Protein AF-A0A4U8SPK9-F1 (afdb_monomer)

Radius of gyration: 23.22 Å; Cα contacts (8 Å, |Δi|>4): 304; chains: 1; bounding box: 41×38×78 Å

Sequence (181 aa):
MMKFVFMAICLLVGLSSYSKEKQVLLTELKTAKESERKIIPQNKKELISLIRQGTPLDKIDTSKITDMSGLFDVDIIRGNEFFKGIETWDTSNVTSMVEMFVNQEYFNQDISSWNVAKVKDMRGMFKSTHSFHQNLNAWAVSEDCNVEGMFRNSKLIPKINGYWSKDKKLSLQEILKLPQW

Mean predicted aligned error: 11.54 Å

Secondary structure (DSSP, 8-state):
-TTTSGGGGGGSS-HHHHHHHHHHHHHHHHHHHHHTPPB--SSHHHHHHHHHTT--GGGB--TT--B-TTTT-TT----GGGGTTGGG---TT--B-TTTTTT-TT-----TT---TT--B-TTTTTT--S-----TT----TT-B-TTTTTT-S-----SS---SS----HHHHTTSPP-

Structure (mmCIF, N/CA/C/O backbone):
data_AF-A0A4U8SPK9-F1
#
_entry.id   AF-A0A4U8SPK9-F1
#
loop_
_atom_site.group_PDB
_atom_site.id
_atom_site.type_symbol
_atom_site.label_atom_id
_atom_site.label_alt_id
_atom_site.label_comp_id
_atom_site.label_asym_id
_atom_site.label_entity_id
_atom_site.label_seq_id
_atom_site.pdbx_PDB_ins_code
_atom_site.Cartn_x
_atom_site.Cartn_y
_atom_site.Cartn_z
_atom_site.occupancy
_atom_site.B_iso_or_equiv
_atom_site.auth_seq_id
_atom_site.auth_comp_id
_atom_site.auth_asym_id
_atom_site.auth_atom_id
_atom_site.pdbx_PDB_model_num
ATOM 1 N N . MET A 1 1 ? -0.330 -16.605 32.281 1.00 46.31 1 MET A N 1
ATOM 2 C CA . MET A 1 1 ? 0.302 -16.501 33.619 1.00 46.31 1 MET A CA 1
ATOM 3 C C . MET A 1 1 ? -0.309 -15.417 34.505 1.00 46.31 1 MET A C 1
ATOM 5 O O . MET A 1 1 ? -0.543 -15.698 35.668 1.00 46.31 1 MET A O 1
ATOM 9 N N . MET A 1 2 ? -0.670 -14.236 33.986 1.00 40.72 2 MET A N 1
ATOM 10 C CA . MET A 1 2 ? -1.190 -13.118 34.803 1.00 40.72 2 MET A CA 1
ATOM 11 C C . MET A 1 2 ? -2.577 -13.338 35.454 1.00 40.72 2 MET A C 1
ATOM 13 O O . MET A 1 2 ? -2.912 -12.667 36.421 1.00 40.72 2 MET A O 1
ATOM 17 N N . LYS A 1 3 ? -3.379 -14.303 34.971 1.00 47.41 3 LYS A N 1
ATOM 18 C CA . LYS A 1 3 ? -4.734 -14.590 35.492 1.00 47.41 3 LYS A CA 1
ATOM 19 C C . LYS A 1 3 ? -4.778 -15.417 36.789 1.00 47.41 3 LYS A C 1
ATOM 21 O O . LYS A 1 3 ? -5.804 -15.400 37.453 1.00 47.41 3 LYS A O 1
ATOM 26 N N . PHE A 1 4 ? -3.706 -16.129 37.156 1.00 42.88 4 PHE A N 1
ATOM 27 C CA . PHE A 1 4 ? -3.746 -17.097 38.270 1.00 42.88 4 PHE A CA 1
ATOM 28 C C . PHE A 1 4 ? -3.167 -16.580 39.595 1.00 42.88 4 PHE A C 1
ATOM 30 O O . PHE A 1 4 ? -3.524 -17.100 40.645 1.00 42.88 4 PHE A O 1
ATOM 37 N N . VAL A 1 5 ? -2.346 -15.525 39.583 1.00 50.81 5 VAL A N 1
ATOM 38 C CA . VAL A 1 5 ? -1.762 -14.965 40.820 1.00 50.81 5 VAL A CA 1
ATOM 39 C C . VAL A 1 5 ? -2.773 -14.098 41.594 1.00 50.81 5 VAL A C 1
ATOM 41 O O . VAL A 1 5 ? -2.703 -13.998 42.813 1.00 50.81 5 VAL A O 1
ATOM 44 N N . PHE A 1 6 ? -3.770 -13.521 40.916 1.00 48.19 6 PHE A N 1
ATOM 45 C CA . PHE A 1 6 ? -4.665 -12.521 41.516 1.00 48.19 6 PHE A CA 1
ATOM 46 C C . PHE A 1 6 ? -5.813 -13.108 42.357 1.00 48.19 6 PHE A C 1
ATOM 48 O O . PHE A 1 6 ? -6.308 -12.455 43.270 1.00 48.19 6 PHE A O 1
ATOM 55 N N . MET A 1 7 ? -6.214 -14.359 42.103 1.00 47.84 7 MET A N 1
ATOM 56 C CA . MET A 1 7 ? -7.325 -14.998 42.824 1.00 47.84 7 MET A CA 1
ATOM 57 C C . MET A 1 7 ? -6.963 -15.358 44.278 1.00 47.84 7 MET A C 1
ATOM 59 O O . MET A 1 7 ? -7.8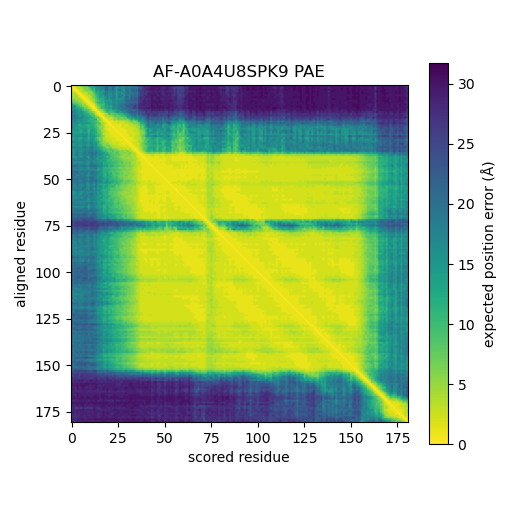51 -15.473 45.117 1.00 47.84 7 MET A O 1
ATOM 63 N N . ALA A 1 8 ? -5.668 -15.470 44.597 1.00 45.19 8 ALA A N 1
ATOM 64 C CA . ALA A 1 8 ? -5.186 -15.780 45.944 1.00 45.19 8 ALA A CA 1
ATOM 65 C C . ALA A 1 8 ? -5.132 -14.557 46.884 1.00 45.19 8 ALA A C 1
ATOM 67 O O . ALA A 1 8 ? -5.163 -14.723 48.099 1.00 45.19 8 ALA A O 1
ATOM 68 N N . ILE A 1 9 ? -5.093 -13.329 46.350 1.00 48.56 9 ILE A N 1
ATOM 69 C CA . ILE A 1 9 ? -4.980 -12.104 47.165 1.00 48.56 9 ILE A CA 1
ATOM 70 C C . ILE A 1 9 ? -6.354 -11.660 47.708 1.00 48.56 9 ILE A C 1
ATOM 72 O O . ILE A 1 9 ? -6.444 -11.087 48.792 1.00 48.56 9 ILE A O 1
ATOM 76 N N . CYS A 1 10 ? -7.452 -12.009 47.027 1.00 49.44 10 CYS A N 1
ATOM 77 C CA . CYS A 1 10 ? -8.808 -11.606 47.418 1.00 49.44 10 CYS A CA 1
ATOM 78 C C . CYS A 1 10 ? -9.372 -12.299 48.676 1.00 49.44 10 CYS A C 1
ATOM 80 O O . CYS A 1 10 ? -10.447 -11.916 49.125 1.00 49.44 10 CYS A O 1
ATOM 82 N N . LEU A 1 11 ? -8.693 -13.296 49.257 1.00 50.16 11 LEU A N 1
ATOM 83 C CA . LEU A 1 11 ? -9.183 -13.995 50.458 1.00 50.16 11 LEU A CA 1
ATOM 84 C C . LEU A 1 11 ? -8.774 -13.333 51.792 1.00 50.16 11 LEU A C 1
ATOM 86 O O . LEU A 1 11 ? -9.246 -13.779 52.834 1.00 50.16 11 LEU A O 1
ATOM 90 N N . LEU A 1 12 ? -7.946 -12.276 51.794 1.00 51.03 12 LEU A N 1
ATOM 91 C CA . LEU A 1 12 ? -7.374 -11.704 53.030 1.00 51.03 12 LEU A CA 1
ATOM 92 C C . LEU A 1 12 ? -7.728 -10.235 53.338 1.00 51.03 12 LEU A C 1
ATOM 94 O O . LEU A 1 12 ? -7.389 -9.760 54.419 1.00 51.03 12 LEU A O 1
ATOM 98 N N . VAL A 1 13 ? -8.431 -9.509 52.464 1.00 48.78 13 VAL A N 1
ATOM 99 C CA . VAL A 1 13 ? -8.746 -8.079 52.674 1.00 48.78 13 VAL A CA 1
ATOM 100 C C . VAL A 1 13 ? -10.252 -7.816 52.597 1.00 48.78 13 VAL A C 1
ATOM 102 O O . VAL A 1 13 ? -10.935 -8.257 51.678 1.00 48.78 13 VAL A O 1
ATOM 105 N N . GLY A 1 14 ? -10.784 -7.141 53.621 1.00 53.91 14 GLY A N 1
ATOM 106 C CA . GLY A 1 14 ? -12.219 -6.965 53.855 1.00 53.91 14 GLY A CA 1
ATOM 107 C C . GLY A 1 14 ? -12.998 -6.285 52.719 1.00 53.91 14 GLY A C 1
ATOM 108 O O . GLY A 1 14 ? -12.463 -5.512 51.926 1.00 53.91 14 GLY A O 1
ATOM 109 N N . LEU A 1 15 ? -14.314 -6.526 52.716 1.00 49.53 15 LEU A N 1
ATOM 110 C CA . LEU A 1 15 ? -15.315 -6.187 51.683 1.00 49.53 15 LEU A CA 1
ATOM 111 C C . LEU A 1 15 ? -15.264 -4.748 51.112 1.00 49.53 15 LEU A C 1
ATOM 113 O O . LEU A 1 15 ? -15.726 -4.510 49.997 1.00 49.53 15 LEU A O 1
ATOM 117 N N . SER A 1 16 ? -14.703 -3.788 51.852 1.00 53.28 16 SER A N 1
ATOM 118 C CA . SER A 1 16 ? -14.547 -2.382 51.451 1.00 53.28 16 SER A CA 1
ATOM 119 C C . SER A 1 16 ? -13.449 -2.164 50.394 1.00 53.28 16 SER A C 1
ATOM 121 O O . SER A 1 16 ? -13.687 -1.441 49.418 1.00 53.28 16 SER A O 1
ATOM 123 N N . SER A 1 17 ? -12.280 -2.814 50.523 1.00 52.19 17 SER A N 1
ATOM 124 C CA . SER A 1 17 ? -11.182 -2.647 49.549 1.00 52.19 17 SER A CA 1
ATOM 125 C C . SER A 1 17 ? -11.476 -3.372 48.230 1.00 52.19 17 SER A C 1
ATOM 127 O O . SER A 1 17 ? -11.232 -2.810 47.160 1.00 52.19 17 SER A O 1
ATOM 129 N N . TYR A 1 18 ? -12.192 -4.503 48.303 1.00 52.97 18 TYR A N 1
ATOM 130 C CA . TYR A 1 18 ? -12.668 -5.270 47.145 1.00 52.97 18 TYR A CA 1
ATOM 131 C C . TYR A 1 18 ? -13.479 -4.426 46.139 1.00 52.97 18 TYR A C 1
ATOM 133 O O . TYR A 1 18 ? -13.362 -4.597 44.925 1.00 52.97 18 TYR A O 1
ATOM 141 N N . SER A 1 19 ? -14.289 -3.467 46.614 1.00 67.31 19 SER A N 1
ATOM 142 C CA . SER A 1 19 ? -15.096 -2.604 45.733 1.00 67.31 19 SER A CA 1
ATOM 143 C C . SER A 1 19 ? -14.266 -1.586 44.939 1.00 67.31 19 SER A C 1
ATOM 145 O O . SER A 1 19 ? -14.580 -1.314 43.780 1.00 67.31 19 SER A O 1
ATOM 147 N N . LYS A 1 20 ? -13.193 -1.046 45.532 1.00 75.12 20 LYS A N 1
ATOM 148 C CA . LYS A 1 20 ? -12.320 -0.055 44.887 1.00 75.12 20 LYS A CA 1
ATOM 149 C C . LYS A 1 20 ? -11.399 -0.733 43.879 1.00 75.12 20 LYS A C 1
ATOM 151 O O . LYS A 1 20 ? -11.297 -0.270 42.748 1.00 75.12 20 LYS A O 1
ATOM 156 N N . GLU A 1 21 ? -10.822 -1.872 44.253 1.00 77.75 21 GLU A N 1
ATOM 157 C CA . GLU A 1 21 ? -9.986 -2.704 43.379 1.00 77.75 21 GLU A CA 1
ATOM 158 C C . GLU A 1 21 ? -10.767 -3.182 42.148 1.00 77.75 21 GLU A C 1
ATOM 160 O O . GLU A 1 21 ? -10.285 -3.056 41.024 1.00 77.75 21 GLU A O 1
ATOM 165 N N . LYS A 1 22 ? -12.023 -3.620 42.320 1.00 80.81 22 LYS A N 1
ATOM 166 C CA . LYS A 1 22 ? -12.900 -3.979 41.194 1.00 80.81 22 LYS A CA 1
ATOM 167 C C . LYS A 1 22 ? -13.120 -2.815 40.222 1.00 80.81 22 LYS A C 1
ATOM 169 O O . LYS A 1 22 ? -13.148 -3.042 39.016 1.00 80.81 22 LYS A O 1
ATOM 174 N N . GLN A 1 23 ? -13.278 -1.582 40.707 1.00 77.81 23 GLN A N 1
ATOM 175 C CA . GLN A 1 23 ? -13.494 -0.416 39.840 1.00 77.81 23 GLN A CA 1
ATOM 176 C C . GLN A 1 23 ? -12.227 0.038 39.113 1.00 77.81 23 GLN A C 1
ATOM 178 O O . GLN A 1 23 ? -12.304 0.432 37.947 1.00 77.81 23 GLN A O 1
ATOM 183 N N . VAL A 1 24 ? -11.065 -0.068 39.761 1.00 85.62 24 VAL A N 1
ATOM 184 C CA . VAL A 1 24 ? -9.764 0.147 39.112 1.00 85.62 24 VAL A CA 1
ATOM 185 C C . VAL A 1 24 ? -9.581 -0.871 37.986 1.00 85.62 24 VAL A C 1
ATOM 187 O O . VAL A 1 24 ? -9.400 -0.471 36.839 1.00 85.62 24 VAL A O 1
ATOM 190 N N . LEU A 1 25 ? -9.798 -2.161 38.267 1.00 81.75 25 LEU A N 1
ATOM 191 C CA . LEU A 1 25 ? -9.718 -3.230 37.266 1.00 81.75 25 LEU A CA 1
ATOM 192 C C . LEU A 1 25 ? -10.700 -3.025 36.104 1.00 81.75 25 LEU A C 1
ATOM 194 O O . LEU A 1 25 ? -10.345 -3.218 34.946 1.00 81.75 25 LEU A O 1
ATOM 198 N N . LEU A 1 26 ? -11.943 -2.616 36.377 1.00 81.94 26 LEU A N 1
ATOM 199 C CA . LEU A 1 26 ? -12.927 -2.332 35.326 1.00 81.94 26 LEU A CA 1
ATOM 200 C C . LEU A 1 26 ? -12.528 -1.134 34.459 1.00 81.94 26 LEU A C 1
ATOM 202 O O . LEU A 1 26 ? -12.832 -1.122 33.265 1.00 8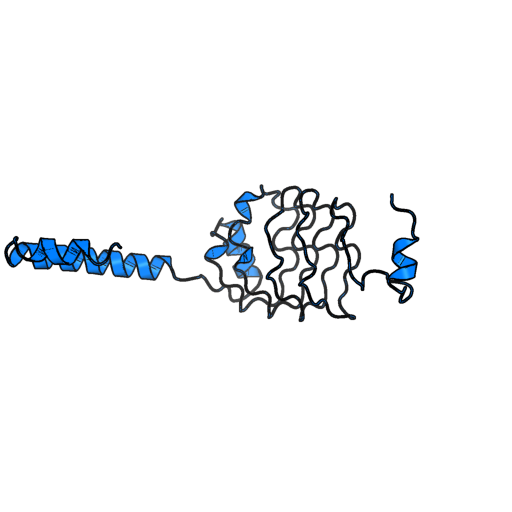1.94 26 LEU A O 1
ATOM 206 N N . THR A 1 27 ? -11.861 -0.140 35.041 1.00 82.75 27 THR A N 1
ATOM 207 C CA . THR A 1 27 ? -11.369 1.034 34.314 1.00 82.75 27 THR A CA 1
ATOM 208 C C . THR A 1 27 ? -10.177 0.660 33.442 1.00 82.75 27 THR A C 1
ATOM 210 O O . THR A 1 27 ? -10.205 0.957 32.253 1.00 82.75 27 THR A O 1
ATOM 213 N N . GLU A 1 28 ? -9.207 -0.082 33.983 1.00 84.56 28 GLU A N 1
ATOM 214 C CA . GLU A 1 28 ? -8.054 -0.623 33.249 1.00 84.56 28 GLU A CA 1
ATOM 215 C C . GLU A 1 28 ? -8.481 -1.543 32.097 1.00 84.56 28 GLU A C 1
ATOM 217 O O . GLU A 1 28 ? -7.955 -1.455 30.990 1.00 84.56 28 GLU A O 1
ATOM 222 N N . LEU A 1 29 ? -9.490 -2.391 32.320 1.00 79.88 29 LEU A N 1
ATOM 223 C CA . LEU A 1 29 ? -10.053 -3.251 31.277 1.00 79.88 29 LEU A CA 1
ATOM 224 C C . LEU A 1 29 ? -10.747 -2.450 30.170 1.00 79.88 29 LEU A C 1
ATOM 226 O O . LEU A 1 29 ? -10.708 -2.858 29.009 1.00 79.88 29 LEU A O 1
ATOM 230 N N . LYS A 1 30 ? -11.398 -1.330 30.504 1.00 80.12 30 LYS A N 1
ATOM 231 C CA . LYS A 1 30 ? -12.005 -0.441 29.504 1.00 80.12 30 LYS A CA 1
ATOM 232 C C . LYS A 1 30 ? -10.934 0.283 28.694 1.00 80.12 30 LYS A C 1
ATOM 234 O O . LYS A 1 30 ? -10.996 0.230 27.472 1.00 80.12 30 LYS A O 1
ATOM 239 N N . THR A 1 31 ? -9.933 0.887 29.335 1.00 73.56 31 THR A N 1
ATOM 240 C CA . THR A 1 31 ? -8.833 1.563 28.628 1.00 73.56 31 THR A CA 1
ATOM 241 C C . THR A 1 31 ? -7.994 0.601 27.790 1.00 73.56 31 THR A C 1
ATOM 243 O O . THR A 1 31 ? -7.588 0.973 26.693 1.00 73.56 31 THR A O 1
ATOM 246 N N . ALA A 1 32 ? -7.795 -0.643 28.236 1.00 73.50 32 ALA A N 1
ATOM 247 C CA . ALA A 1 32 ? -7.153 -1.685 27.435 1.00 73.50 32 ALA A CA 1
ATOM 248 C C . ALA A 1 32 ? -7.971 -2.042 26.180 1.00 73.50 32 ALA A C 1
ATOM 250 O O . ALA A 1 32 ? -7.428 -2.096 25.084 1.00 73.50 32 ALA A O 1
ATOM 251 N N . LYS A 1 33 ? -9.295 -2.206 26.305 1.00 73.69 33 LYS A N 1
ATOM 252 C CA . LYS A 1 33 ? -10.167 -2.440 25.139 1.00 73.69 33 LYS A CA 1
ATOM 253 C C . LYS A 1 33 ? -10.204 -1.251 24.179 1.00 73.69 33 LYS A C 1
ATOM 255 O O . LYS A 1 33 ? -10.332 -1.442 22.974 1.00 73.69 33 LYS A O 1
ATOM 260 N N . GLU A 1 34 ? -10.128 -0.029 24.699 1.00 71.25 34 GLU A N 1
ATOM 261 C CA . GLU A 1 34 ? -10.089 1.193 23.891 1.00 71.25 34 GLU A CA 1
ATOM 262 C C . GLU A 1 34 ? -8.768 1.303 23.108 1.00 71.25 34 GLU A C 1
ATOM 264 O O . GLU A 1 34 ? -8.787 1.660 21.932 1.00 71.25 34 GLU A O 1
ATOM 269 N N . SER A 1 35 ? -7.634 0.951 23.728 1.00 68.06 35 SER A N 1
ATOM 270 C CA . SER A 1 35 ? -6.296 1.032 23.118 1.00 68.06 35 SER A CA 1
ATOM 271 C C . SER A 1 35 ? -6.032 -0.035 22.044 1.00 68.06 35 SER A C 1
ATOM 273 O O . SER A 1 35 ? -5.098 0.095 21.244 1.00 68.06 35 SER A O 1
ATOM 275 N N . GLU A 1 36 ? -6.874 -1.068 21.984 1.00 77.00 36 GLU A N 1
ATOM 276 C CA . GLU A 1 36 ? -6.874 -2.099 20.943 1.00 77.00 36 GLU A CA 1
ATOM 277 C C . GLU A 1 36 ? -7.677 -1.710 19.691 1.00 77.00 36 GLU A C 1
ATOM 279 O O . GLU A 1 36 ? -7.509 -2.341 18.646 1.00 77.00 36 GLU A O 1
ATOM 284 N N . ARG A 1 37 ? -8.537 -0.679 19.743 1.00 86.94 37 ARG A N 1
ATOM 285 C CA . ARG A 1 37 ? -9.382 -0.332 18.590 1.00 86.94 37 ARG A CA 1
ATOM 286 C C . ARG A 1 37 ? -8.559 0.318 17.479 1.00 86.94 37 ARG A C 1
ATOM 288 O O . ARG A 1 37 ? -7.920 1.347 17.690 1.00 86.94 37 ARG A O 1
ATOM 295 N N . LYS A 1 38 ? -8.619 -0.266 16.279 1.00 95.00 38 LYS A N 1
ATOM 296 C CA . LYS A 1 38 ? -8.037 0.325 15.069 1.00 95.00 38 LYS A CA 1
ATOM 297 C C . LYS A 1 38 ? -8.897 1.483 14.553 1.00 95.00 38 LYS A C 1
ATOM 299 O O . LYS A 1 38 ? -10.124 1.455 14.643 1.00 95.00 38 LYS A O 1
ATOM 304 N N . ILE A 1 39 ? -8.242 2.494 13.993 1.00 96.75 39 ILE A N 1
ATOM 305 C CA . ILE A 1 39 ? -8.855 3.629 13.302 1.00 96.75 39 ILE A CA 1
ATOM 306 C C . ILE A 1 39 ? -9.077 3.226 11.843 1.00 96.75 39 ILE A C 1
ATOM 308 O O . ILE A 1 39 ? -8.141 2.793 11.175 1.00 96.75 39 ILE A O 1
ATOM 312 N N . ILE A 1 40 ? -10.303 3.390 11.345 1.00 97.75 40 ILE A N 1
ATOM 313 C CA . ILE A 1 40 ? -10.687 2.995 9.983 1.00 97.75 40 ILE A CA 1
ATOM 314 C C . ILE A 1 40 ? -10.863 4.264 9.127 1.00 97.75 40 ILE A C 1
ATOM 316 O O . ILE A 1 40 ? -11.937 4.875 9.183 1.00 97.75 40 ILE A O 1
ATOM 320 N N . PRO A 1 41 ? -9.857 4.698 8.343 1.00 98.12 41 PRO A N 1
ATOM 321 C CA . PRO A 1 41 ? -10.039 5.769 7.366 1.00 98.12 41 PRO A CA 1
ATOM 322 C C . PRO A 1 41 ? -11.059 5.363 6.293 1.00 98.12 41 PRO A C 1
ATOM 324 O O . PRO A 1 41 ? -11.052 4.236 5.800 1.00 98.12 41 PRO A O 1
ATOM 327 N N . GLN A 1 42 ? -11.944 6.282 5.908 1.00 96.94 42 GLN A N 1
ATOM 328 C CA . GLN A 1 42 ? -12.973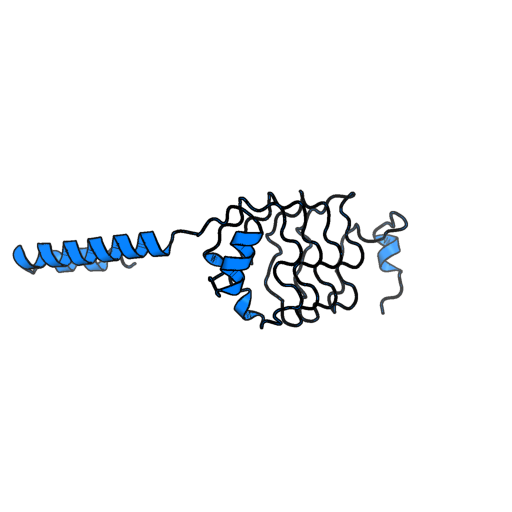 6.031 4.890 1.00 96.94 42 GLN A CA 1
ATOM 329 C C . GLN A 1 42 ? -12.464 6.234 3.459 1.00 96.94 42 GLN A C 1
ATOM 331 O O . GLN A 1 42 ? -13.130 5.846 2.504 1.00 96.94 42 GLN A O 1
ATOM 336 N N . ASN A 1 43 ? -11.313 6.883 3.292 1.00 96.44 43 ASN A N 1
ATOM 337 C CA . ASN A 1 43 ? -10.741 7.221 1.993 1.00 96.44 43 ASN A CA 1
ATOM 338 C C . ASN A 1 43 ? -9.235 7.510 2.113 1.00 96.44 43 ASN A C 1
ATOM 340 O O . ASN A 1 43 ? -8.691 7.666 3.210 1.00 96.44 43 ASN A O 1
ATOM 344 N N . LYS A 1 44 ? -8.565 7.638 0.961 1.00 96.56 44 LYS A N 1
ATOM 345 C CA . LYS A 1 44 ? -7.129 7.942 0.881 1.00 96.56 44 LYS A CA 1
ATOM 346 C C . LYS A 1 44 ? -6.746 9.228 1.625 1.00 96.56 44 LYS A C 1
ATOM 348 O O . LYS A 1 44 ? -5.700 9.273 2.260 1.00 96.56 44 LYS A O 1
ATOM 353 N N . LYS A 1 45 ? -7.583 10.272 1.576 1.00 96.62 45 LYS A N 1
ATOM 354 C CA . LYS A 1 45 ? -7.284 11.563 2.220 1.00 96.62 45 LYS A CA 1
ATOM 355 C C . LYS A 1 45 ? -7.229 11.429 3.743 1.00 96.62 45 LYS A C 1
ATOM 357 O O . LYS A 1 45 ? -6.315 11.962 4.365 1.00 96.62 45 LYS A O 1
ATOM 362 N N . GLU A 1 46 ? -8.174 10.703 4.331 1.00 97.81 46 GLU A N 1
ATOM 363 C CA . GLU A 1 46 ? -8.163 10.396 5.763 1.00 97.81 46 GLU A CA 1
ATOM 364 C C . GLU A 1 46 ? -6.948 9.554 6.144 1.00 97.81 46 GLU A C 1
ATOM 366 O O . GLU A 1 46 ? -6.265 9.889 7.109 1.00 97.81 46 GLU A O 1
ATOM 371 N N . LEU A 1 47 ? -6.615 8.529 5.352 1.00 97.75 47 LEU A N 1
ATOM 372 C CA . LEU A 1 47 ? -5.414 7.723 5.578 1.00 97.75 47 LEU A CA 1
ATOM 373 C C . LEU A 1 47 ? -4.143 8.590 5.579 1.00 97.75 47 LEU A C 1
ATOM 375 O O . LEU A 1 47 ? -3.352 8.518 6.517 1.00 97.75 47 LEU A O 1
ATOM 379 N N . ILE A 1 48 ? -3.981 9.471 4.588 1.00 95.44 48 ILE A N 1
ATOM 380 C CA . ILE A 1 48 ? -2.860 10.422 4.524 1.00 95.44 48 ILE A CA 1
ATOM 381 C C . ILE A 1 48 ? -2.828 11.320 5.767 1.00 95.44 48 ILE A C 1
ATOM 383 O O . ILE A 1 48 ? -1.755 11.566 6.316 1.00 95.44 48 ILE A O 1
ATOM 387 N N . SER A 1 49 ? -3.983 11.799 6.239 1.00 95.56 49 SER A N 1
ATOM 388 C CA . SER A 1 49 ? -4.055 12.617 7.455 1.00 95.56 49 SER A CA 1
ATOM 389 C C . SER A 1 49 ? -3.544 11.858 8.683 1.00 95.56 49 SER A C 1
ATOM 391 O O . SER A 1 49 ? -2.747 12.403 9.445 1.00 95.56 49 SER A O 1
ATOM 393 N N . LEU A 1 50 ? -3.951 10.593 8.851 1.00 95.94 50 LEU A N 1
ATOM 394 C CA . LEU A 1 50 ? -3.513 9.730 9.955 1.00 95.94 50 LEU A CA 1
ATOM 395 C C . LEU A 1 50 ? -2.001 9.464 9.912 1.00 95.94 50 LEU A C 1
ATOM 397 O O . LEU A 1 50 ? -1.329 9.529 10.943 1.00 95.94 50 LEU A O 1
ATOM 401 N N . ILE A 1 51 ? -1.454 9.216 8.722 1.00 94.31 51 ILE A N 1
ATOM 402 C CA . ILE A 1 51 ? -0.015 9.010 8.514 1.00 94.31 51 ILE A CA 1
ATOM 403 C C . ILE A 1 51 ? 0.763 10.293 8.843 1.00 94.31 51 ILE A C 1
ATOM 405 O O . ILE A 1 51 ? 1.750 10.259 9.581 1.00 94.31 51 ILE A O 1
ATOM 409 N N . ARG A 1 52 ? 0.311 11.450 8.341 1.00 91.12 52 ARG A N 1
ATOM 410 C CA . ARG A 1 52 ? 0.986 12.747 8.533 1.00 91.12 52 ARG A CA 1
ATOM 411 C C . ARG A 1 52 ? 1.003 13.205 9.989 1.00 91.12 52 ARG A C 1
ATOM 413 O O . ARG A 1 52 ? 2.009 13.764 10.416 1.00 91.12 52 ARG A O 1
ATOM 420 N N . GLN A 1 53 ? -0.047 12.919 10.760 1.00 92.12 53 GLN A N 1
ATOM 421 C CA . GLN A 1 53 ? -0.088 13.217 12.198 1.00 92.12 53 GLN A CA 1
ATOM 422 C C . GLN A 1 53 ? 0.710 12.219 13.063 1.00 92.12 53 GLN A C 1
ATOM 424 O O . GLN A 1 53 ? 0.727 12.358 14.282 1.00 92.12 53 GLN A O 1
ATOM 429 N N . GLY A 1 54 ? 1.360 11.215 12.459 1.00 91.75 54 GLY A N 1
ATOM 430 C CA . GLY A 1 54 ? 2.192 10.245 13.178 1.00 91.75 54 GLY A CA 1
ATOM 431 C C . GLY A 1 54 ? 1.400 9.158 13.904 1.00 91.75 54 GLY A C 1
ATOM 432 O O . GLY A 1 54 ? 1.845 8.660 14.935 1.00 91.75 54 GLY A O 1
ATOM 433 N N . THR A 1 55 ? 0.224 8.792 13.388 1.00 93.62 55 THR A N 1
ATOM 434 C CA . THR A 1 55 ? -0.536 7.657 13.928 1.00 93.62 55 THR A CA 1
ATOM 435 C C . THR A 1 55 ? 0.272 6.371 13.713 1.00 93.62 55 THR A C 1
ATOM 437 O O . THR A 1 55 ? 0.698 6.139 12.579 1.00 93.62 55 THR A O 1
ATOM 440 N N . PRO A 1 56 ? 0.483 5.529 14.745 1.00 95.31 56 PRO A N 1
ATOM 441 C CA . PRO A 1 56 ? 1.137 4.234 14.569 1.00 95.31 56 PRO A CA 1
ATOM 442 C C . PRO A 1 56 ? 0.419 3.393 13.507 1.00 95.31 56 PRO A C 1
ATOM 444 O O . PRO A 1 56 ? -0.809 3.282 13.529 1.00 95.31 56 PRO A O 1
ATOM 447 N N . LEU A 1 57 ? 1.168 2.827 12.558 1.00 96.31 57 LEU A N 1
ATOM 448 C CA . LEU A 1 57 ? 0.575 2.205 11.369 1.00 96.31 57 LEU A CA 1
ATOM 449 C C . LEU A 1 57 ? -0.206 0.924 11.700 1.00 96.31 57 LEU A C 1
ATOM 451 O O . LEU A 1 57 ? -1.187 0.632 11.020 1.00 96.31 57 LEU A O 1
ATOM 455 N N . ASP A 1 58 ? 0.156 0.221 12.778 1.00 96.25 58 ASP A N 1
ATOM 456 C CA . ASP A 1 58 ? -0.553 -0.955 13.308 1.00 96.25 58 ASP A CA 1
ATOM 457 C C . ASP A 1 58 ? -1.942 -0.626 13.884 1.00 96.25 58 ASP A C 1
ATOM 459 O O . ASP A 1 58 ? -2.809 -1.499 14.003 1.00 96.25 58 ASP A O 1
ATOM 463 N N . LYS A 1 59 ? -2.176 0.648 14.220 1.00 96.62 59 LYS A N 1
ATOM 464 C CA . LYS A 1 59 ? -3.464 1.164 14.699 1.00 96.62 59 LYS A CA 1
ATOM 465 C C . LYS A 1 59 ? -4.387 1.601 13.572 1.00 96.62 59 LYS A C 1
ATOM 467 O O . LYS A 1 59 ? -5.501 2.032 13.857 1.00 96.62 59 LYS A O 1
ATOM 472 N N . ILE A 1 60 ? -3.967 1.482 12.317 1.00 97.81 60 ILE A N 1
ATOM 473 C CA . ILE A 1 60 ? -4.776 1.840 11.155 1.00 97.81 60 ILE A CA 1
ATOM 474 C C . ILE A 1 60 ? -5.319 0.562 10.511 1.00 97.81 60 ILE A C 1
ATOM 476 O O . ILE A 1 60 ? -4.587 -0.391 10.254 1.00 97.81 60 ILE A O 1
ATOM 480 N N . ASP A 1 61 ? -6.622 0.536 10.257 1.00 98.00 61 ASP A N 1
ATOM 481 C CA . ASP A 1 61 ? -7.288 -0.517 9.494 1.00 98.00 61 ASP A CA 1
ATOM 482 C C . ASP A 1 61 ? -7.553 -0.019 8.069 1.00 98.00 61 ASP A C 1
ATOM 484 O O . ASP A 1 61 ? -8.421 0.820 7.825 1.00 98.00 61 ASP A O 1
ATOM 488 N N . THR A 1 62 ? -6.781 -0.537 7.117 1.00 98.38 62 THR A N 1
ATOM 489 C CA . THR A 1 62 ? -6.837 -0.138 5.707 1.00 98.38 62 THR A CA 1
ATOM 490 C C . THR A 1 62 ? -7.869 -0.909 4.884 1.00 98.38 62 THR A C 1
ATOM 492 O O . THR A 1 62 ? -7.929 -0.700 3.675 1.00 98.38 62 THR A O 1
ATOM 495 N N . SER A 1 63 ? -8.718 -1.747 5.492 1.00 97.81 63 SER A N 1
ATOM 496 C CA . SER A 1 63 ? -9.667 -2.626 4.779 1.00 97.81 63 SER A CA 1
ATOM 497 C C . SER A 1 63 ? -10.634 -1.894 3.838 1.00 97.81 63 SER A C 1
ATOM 499 O O . SER A 1 63 ? -11.125 -2.480 2.871 1.00 97.81 63 SER A O 1
ATOM 501 N N . LYS A 1 64 ? -10.896 -0.602 4.075 1.00 97.94 64 LYS A N 1
ATOM 502 C CA . LYS A 1 64 ? -11.743 0.251 3.219 1.00 97.94 64 LYS A CA 1
ATOM 503 C C . LYS A 1 64 ? -10.997 0.977 2.095 1.00 97.94 64 LYS A C 1
ATOM 505 O O . LYS A 1 64 ? -11.628 1.649 1.282 1.00 97.94 64 LYS A O 1
ATOM 510 N N . ILE A 1 65 ? -9.672 0.897 2.056 1.00 98.69 65 ILE A N 1
ATOM 511 C CA . ILE A 1 65 ? -8.841 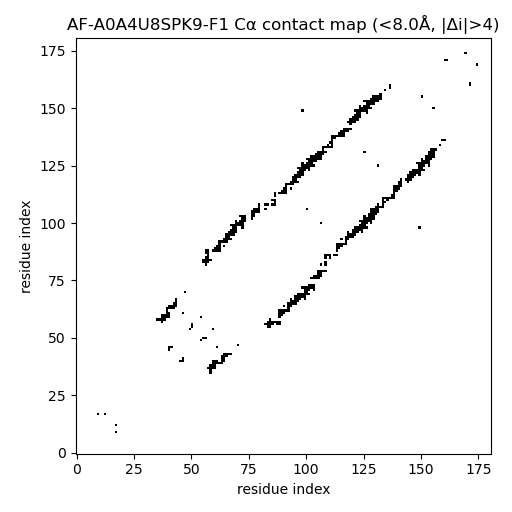1.694 1.156 1.00 98.69 65 ILE A CA 1
ATOM 512 C C . ILE A 1 65 ? -8.620 0.941 -0.154 1.00 98.69 65 ILE A C 1
ATOM 514 O O . ILE A 1 65 ? -8.154 -0.194 -0.166 1.00 98.69 65 ILE A O 1
ATOM 518 N N . THR A 1 66 ? -8.933 1.600 -1.268 1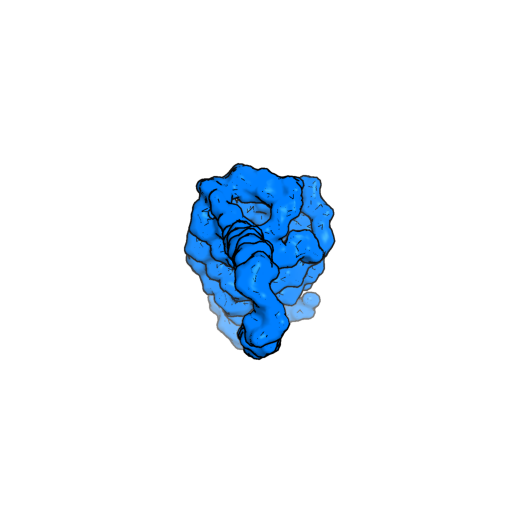.00 98.31 66 THR A N 1
ATOM 519 C CA . THR A 1 66 ? -8.739 1.060 -2.624 1.00 98.31 66 THR A CA 1
ATOM 520 C C . THR A 1 66 ? -7.560 1.702 -3.359 1.00 98.31 66 THR A C 1
ATOM 522 O O . THR A 1 66 ? -7.003 1.108 -4.277 1.00 98.31 66 THR A O 1
ATOM 525 N N . ASP A 1 67 ? -7.133 2.897 -2.950 1.00 98.50 67 ASP A N 1
ATOM 526 C CA . ASP A 1 67 ? -6.034 3.638 -3.569 1.00 98.50 67 ASP A CA 1
ATOM 527 C C . ASP A 1 67 ? -4.982 4.007 -2.517 1.00 98.50 67 ASP A C 1
ATOM 529 O O . ASP A 1 67 ? -5.247 4.790 -1.602 1.00 98.50 67 ASP A O 1
ATOM 533 N N . MET A 1 68 ? -3.788 3.436 -2.674 1.00 98.12 68 MET A N 1
ATOM 534 C CA . MET A 1 68 ? -2.599 3.675 -1.855 1.00 98.12 68 MET A CA 1
ATOM 535 C C . MET A 1 68 ? -1.506 4.440 -2.619 1.00 98.12 68 MET A C 1
ATOM 537 O O . MET A 1 68 ? -0.356 4.504 -2.181 1.00 98.12 68 MET A O 1
ATOM 541 N N . SER A 1 69 ? -1.847 5.034 -3.764 1.00 97.31 69 SER A N 1
ATOM 542 C CA . SER A 1 69 ? -0.880 5.762 -4.584 1.00 97.31 69 SER A CA 1
ATOM 543 C C . SER A 1 69 ? -0.325 6.973 -3.835 1.00 97.31 69 SER A C 1
ATOM 545 O O . SER A 1 69 ? -1.102 7.785 -3.318 1.00 97.31 69 SER A O 1
ATOM 547 N N . GLY A 1 70 ? 1.003 7.095 -3.803 1.00 94.94 70 GLY A N 1
ATOM 548 C CA . GLY A 1 70 ? 1.722 8.216 -3.193 1.00 94.94 70 GLY A CA 1
ATOM 549 C C . GLY A 1 70 ? 1.550 8.373 -1.677 1.00 94.94 70 GLY A C 1
ATOM 550 O O . GLY A 1 70 ? 1.748 9.467 -1.163 1.00 94.94 70 GLY A O 1
ATOM 551 N N . LEU A 1 71 ? 1.154 7.329 -0.931 1.00 94.88 71 LEU A N 1
ATOM 552 C CA . LEU A 1 71 ? 0.957 7.451 0.527 1.00 94.88 71 LEU A CA 1
ATOM 553 C C . LEU A 1 71 ? 2.222 7.867 1.291 1.00 94.88 71 LEU A C 1
ATOM 555 O O . LEU A 1 71 ? 2.118 8.547 2.313 1.00 94.88 71 LEU A O 1
ATOM 559 N N . PHE A 1 72 ? 3.391 7.455 0.801 1.00 93.38 72 PHE A N 1
ATOM 560 C CA . PHE A 1 72 ? 4.696 7.785 1.363 1.00 93.38 72 PHE A CA 1
ATOM 561 C C . PHE A 1 72 ? 5.607 8.383 0.288 1.00 93.38 72 PHE A C 1
ATOM 563 O O . PHE A 1 72 ? 6.771 8.004 0.178 1.00 93.38 72 PHE A O 1
ATOM 570 N N . ASP A 1 73 ? 5.078 9.280 -0.545 1.00 83.25 73 ASP A N 1
ATOM 571 C CA . ASP A 1 73 ? 5.901 9.979 -1.528 1.00 83.25 73 ASP A CA 1
ATOM 572 C C . ASP A 1 73 ? 6.874 10.990 -0.878 1.00 83.25 73 ASP A C 1
ATOM 574 O O . ASP A 1 73 ? 7.030 11.077 0.345 1.00 83.25 73 ASP A O 1
ATOM 578 N N . VAL A 1 74 ? 7.594 11.702 -1.743 1.00 67.81 74 VAL A N 1
ATOM 579 C CA . VAL A 1 74 ? 8.783 12.531 -1.481 1.00 67.81 74 VAL A CA 1
ATOM 580 C C . VAL A 1 74 ? 8.672 13.563 -0.363 1.00 67.81 74 VAL A C 1
ATOM 582 O O . VAL A 1 74 ? 9.709 14.045 0.093 1.00 67.81 74 VAL A O 1
ATOM 585 N N . ASP A 1 75 ? 7.466 13.901 0.093 1.00 68.88 75 ASP A N 1
ATOM 586 C CA . ASP A 1 75 ? 7.264 14.935 1.107 1.00 68.88 75 ASP A CA 1
ATOM 587 C C . ASP A 1 75 ? 7.978 14.605 2.427 1.00 68.88 75 ASP A C 1
ATOM 589 O O . ASP A 1 75 ? 8.292 15.509 3.205 1.00 68.88 75 ASP A O 1
ATOM 593 N N . ILE A 1 76 ? 8.230 13.319 2.715 1.00 63.53 76 ILE A N 1
ATOM 594 C CA . ILE A 1 76 ? 8.844 12.908 3.978 1.00 63.53 76 ILE A CA 1
ATOM 595 C C . ILE A 1 76 ? 9.717 11.661 3.786 1.00 63.53 76 ILE A C 1
ATOM 597 O O . ILE A 1 76 ? 9.205 10.544 3.746 1.00 63.53 76 ILE A O 1
ATOM 601 N N . ILE A 1 77 ? 11.045 11.823 3.735 1.00 71.56 77 ILE A N 1
ATOM 602 C CA . ILE A 1 77 ? 11.974 10.690 3.888 1.00 71.56 77 ILE A CA 1
ATOM 603 C C . ILE A 1 77 ? 11.943 10.270 5.356 1.00 71.56 77 ILE A C 1
ATOM 605 O O . ILE A 1 77 ? 12.267 11.059 6.247 1.00 71.56 77 ILE A O 1
ATOM 609 N N . ARG A 1 78 ? 11.535 9.029 5.623 1.00 80.00 78 ARG A N 1
ATOM 610 C CA . ARG A 1 78 ? 11.422 8.503 6.987 1.00 80.00 78 ARG A CA 1
ATOM 611 C C . ARG A 1 78 ? 12.322 7.288 7.172 1.00 80.00 78 ARG A C 1
ATOM 613 O O . ARG A 1 78 ? 12.516 6.499 6.253 1.00 80.00 78 ARG A O 1
ATOM 620 N N . GLY A 1 79 ? 12.890 7.146 8.369 1.00 85.88 79 GLY A N 1
ATOM 621 C CA . GLY A 1 79 ? 13.662 5.956 8.731 1.00 85.88 79 GLY A CA 1
ATOM 622 C C . GLY A 1 79 ? 12.784 4.701 8.760 1.00 85.88 79 GLY A C 1
ATOM 623 O O . GLY A 1 79 ? 11.572 4.802 8.948 1.00 85.88 79 GLY A O 1
ATOM 624 N N . ASN A 1 80 ? 13.395 3.518 8.631 1.00 87.75 80 ASN A N 1
ATOM 625 C CA . ASN A 1 80 ? 12.675 2.239 8.581 1.00 87.75 80 ASN A CA 1
ATOM 626 C C . ASN A 1 80 ? 11.674 2.045 9.741 1.00 87.75 80 ASN A C 1
ATOM 628 O O . ASN A 1 80 ? 10.587 1.516 9.529 1.00 87.75 80 ASN A O 1
ATOM 632 N N . GLU A 1 81 ? 12.012 2.514 10.949 1.00 90.94 81 GLU A N 1
ATOM 633 C CA . GLU A 1 81 ? 11.167 2.412 12.154 1.00 90.94 81 GLU A CA 1
ATOM 634 C C . GLU A 1 81 ? 9.813 3.114 12.029 1.00 90.94 81 GLU A C 1
ATOM 636 O O . GLU A 1 81 ? 8.844 2.693 12.655 1.00 90.94 81 GLU A O 1
ATOM 641 N N . PHE A 1 82 ? 9.710 4.156 11.202 1.00 93.38 82 PHE A N 1
ATOM 642 C CA . PHE A 1 82 ? 8.426 4.808 10.952 1.00 93.38 82 PHE A CA 1
ATOM 643 C C . PHE A 1 82 ? 7.394 3.847 10.354 1.00 93.38 82 PHE A C 1
ATOM 645 O O . PHE A 1 82 ? 6.201 3.971 10.613 1.00 93.38 82 PHE A O 1
ATOM 652 N N . PHE A 1 83 ? 7.862 2.894 9.551 1.00 95.50 83 PHE A N 1
ATOM 653 C CA . PHE A 1 83 ? 7.010 1.961 8.832 1.00 95.50 83 PHE A CA 1
ATOM 654 C C . PHE A 1 83 ? 6.616 0.745 9.676 1.00 95.50 83 PHE A C 1
ATOM 656 O O . PHE A 1 83 ? 5.914 -0.135 9.189 1.00 95.50 83 PHE A O 1
ATOM 663 N N . LYS A 1 84 ? 7.050 0.667 10.936 1.00 96.06 84 LYS A N 1
ATOM 664 C CA . LYS A 1 84 ? 6.680 -0.432 11.825 1.00 96.06 84 LYS A CA 1
ATOM 665 C C . LYS A 1 84 ? 5.155 -0.530 11.961 1.00 96.06 84 LYS A C 1
ATOM 667 O O . LYS A 1 84 ? 4.488 0.474 12.213 1.00 96.06 84 LYS A O 1
ATOM 672 N N . GLY A 1 85 ? 4.609 -1.737 11.815 1.00 97.12 85 GLY A N 1
ATOM 673 C CA . GLY A 1 85 ? 3.170 -1.995 11.861 1.00 97.12 85 GLY A CA 1
ATOM 674 C C . GLY A 1 85 ? 2.493 -2.001 10.490 1.00 97.12 85 GLY A C 1
ATOM 675 O O . GLY A 1 85 ? 1.335 -2.414 10.388 1.00 97.12 85 GLY A O 1
ATOM 676 N N . ILE A 1 86 ? 3.185 -1.571 9.430 1.00 98.00 86 ILE A N 1
ATOM 677 C CA . ILE A 1 86 ? 2.640 -1.556 8.067 1.00 98.00 86 ILE A CA 1
ATOM 678 C C . ILE A 1 86 ? 2.381 -2.972 7.522 1.00 98.00 86 ILE A C 1
ATOM 680 O O . ILE A 1 86 ? 1.506 -3.173 6.682 1.00 98.00 86 ILE A O 1
ATOM 684 N N . GLU A 1 87 ? 3.084 -3.979 8.043 1.00 97.38 87 GLU A N 1
ATOM 685 C CA . GLU A 1 87 ? 2.878 -5.396 7.733 1.00 97.38 87 GLU A CA 1
ATOM 686 C C . GLU A 1 87 ? 1.471 -5.890 8.116 1.00 97.38 87 GLU A C 1
ATOM 688 O O . GLU A 1 87 ? 1.014 -6.919 7.621 1.00 97.38 87 GLU A O 1
ATOM 693 N N . THR A 1 88 ? 0.769 -5.146 8.983 1.00 97.44 88 THR A N 1
ATOM 694 C CA . THR A 1 88 ? -0.585 -5.468 9.461 1.00 97.44 88 THR A CA 1
ATOM 695 C C . THR A 1 88 ? -1.708 -4.899 8.592 1.00 97.44 88 THR A C 1
ATOM 697 O O . THR A 1 88 ? -2.885 -5.129 8.890 1.00 97.44 88 THR A O 1
ATOM 700 N N . TRP A 1 89 ? -1.371 -4.123 7.560 1.00 98.44 89 TRP A N 1
ATOM 701 C CA . TRP A 1 89 ? -2.349 -3.506 6.671 1.00 98.44 89 TRP A CA 1
ATOM 702 C C . TRP A 1 89 ? -3.067 -4.545 5.811 1.00 98.44 89 TRP A C 1
ATOM 704 O O . TRP A 1 89 ? -2.452 -5.426 5.212 1.00 98.44 89 TRP A O 1
ATOM 714 N N . ASP A 1 90 ? -4.386 -4.398 5.705 1.00 98.38 90 ASP A N 1
ATOM 715 C CA . ASP A 1 90 ? -5.191 -5.139 4.743 1.00 98.38 90 ASP A CA 1
ATOM 716 C C . ASP A 1 90 ? -5.110 -4.440 3.381 1.00 98.38 90 ASP A C 1
ATOM 718 O O . ASP A 1 90 ? -5.590 -3.315 3.210 1.00 98.38 90 ASP A O 1
ATOM 722 N N . THR A 1 91 ? -4.476 -5.108 2.419 1.00 98.50 91 THR A N 1
ATOM 723 C CA . THR A 1 91 ? -4.309 -4.644 1.036 1.00 98.50 91 THR A CA 1
ATOM 724 C C . THR A 1 91 ? -5.246 -5.347 0.050 1.00 98.50 91 THR A C 1
ATOM 726 O O . THR A 1 91 ? -5.243 -5.033 -1.138 1.00 98.50 91 THR A O 1
ATOM 729 N N . SER A 1 92 ? -6.122 -6.241 0.528 1.00 98.12 92 SER A N 1
ATOM 730 C CA . SER A 1 92 ? -6.955 -7.115 -0.311 1.00 98.12 92 SER A CA 1
ATOM 731 C C . SER A 1 92 ? -8.017 -6.392 -1.151 1.00 98.12 92 SER A C 1
ATOM 733 O O . SER A 1 92 ? -8.604 -6.996 -2.055 1.00 98.12 92 SER A O 1
ATOM 735 N N . ASN A 1 93 ? -8.280 -5.113 -0.871 1.00 98.06 93 ASN A N 1
ATOM 736 C CA . ASN A 1 93 ? -9.183 -4.249 -1.639 1.00 98.06 93 ASN A CA 1
ATOM 737 C C . ASN A 1 93 ? -8.455 -3.179 -2.465 1.00 98.06 93 ASN A C 1
ATOM 739 O O . ASN A 1 93 ? -9.105 -2.432 -3.196 1.00 98.06 93 ASN A O 1
ATOM 743 N N . VAL A 1 94 ? -7.125 -3.115 -2.388 1.00 98.69 94 VAL A N 1
ATOM 744 C CA . VAL A 1 94 ? -6.330 -2.092 -3.067 1.00 98.69 94 VAL A CA 1
ATOM 745 C C . VAL A 1 94 ? -6.238 -2.399 -4.559 1.00 98.69 94 VAL A C 1
ATOM 747 O O . VAL A 1 94 ? -5.922 -3.514 -4.970 1.00 98.69 94 VAL A O 1
ATOM 750 N N . THR A 1 95 ? -6.498 -1.385 -5.380 1.00 98.50 95 THR A N 1
ATOM 751 C CA . THR A 1 95 ? -6.402 -1.436 -6.842 1.00 98.50 95 THR A CA 1
ATOM 752 C C . THR A 1 95 ? -5.233 -0.616 -7.386 1.00 98.50 95 THR A C 1
ATOM 754 O O . THR A 1 95 ? -4.792 -0.885 -8.500 1.00 98.50 95 THR A O 1
ATOM 757 N N . SER A 1 96 ? -4.706 0.354 -6.628 1.00 98.56 96 SER A N 1
ATOM 758 C CA . SER A 1 96 ? -3.568 1.191 -7.041 1.00 98.56 96 SER A CA 1
ATOM 759 C C . SER A 1 96 ? -2.556 1.388 -5.913 1.00 98.56 96 SER A C 1
ATOM 761 O O . SER A 1 96 ? -2.932 1.746 -4.798 1.00 98.56 96 SER A O 1
ATOM 763 N N . MET A 1 97 ? -1.276 1.182 -6.221 1.00 98.44 97 MET A N 1
ATOM 764 C CA . MET A 1 97 ? -0.108 1.372 -5.346 1.00 98.44 97 MET A CA 1
ATOM 765 C C . MET A 1 97 ? 0.983 2.212 -6.040 1.00 98.44 97 MET A C 1
ATOM 767 O O . MET A 1 97 ? 2.170 2.098 -5.727 1.00 98.44 97 MET A O 1
ATOM 771 N N . VAL A 1 98 ? 0.589 3.044 -7.010 1.00 97.56 98 VAL A N 1
ATOM 772 C CA . VAL A 1 98 ? 1.503 3.871 -7.812 1.00 97.56 98 VAL A CA 1
ATOM 773 C C . VAL A 1 98 ? 2.375 4.731 -6.908 1.00 97.56 98 VAL A C 1
ATOM 775 O O . VAL A 1 98 ? 1.864 5.483 -6.080 1.00 97.56 98 VAL A O 1
ATOM 778 N N . GLU A 1 99 ? 3.690 4.614 -7.075 1.00 95.50 99 GLU A N 1
ATOM 779 C CA . GLU A 1 99 ? 4.691 5.423 -6.376 1.00 95.50 99 GLU A CA 1
ATOM 780 C C . GLU A 1 99 ? 4.523 5.444 -4.840 1.00 95.50 99 GLU A C 1
ATOM 782 O O . GLU A 1 99 ? 4.968 6.373 -4.175 1.00 95.50 99 GLU A O 1
ATOM 787 N N . MET A 1 100 ? 3.907 4.410 -4.247 1.00 96.50 100 MET A N 1
ATOM 788 C CA . ME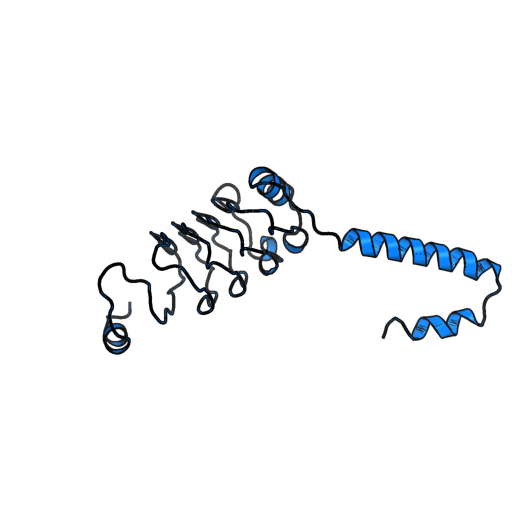T A 1 100 ? 3.582 4.369 -2.815 1.00 96.50 100 MET A CA 1
ATOM 789 C C . MET A 1 100 ? 4.803 4.572 -1.904 1.00 96.50 100 MET A C 1
ATOM 791 O O . MET A 1 100 ? 4.659 5.217 -0.870 1.00 96.50 100 MET A O 1
ATOM 795 N N . PHE A 1 101 ? 5.977 4.061 -2.292 1.00 95.19 101 PHE A N 1
ATOM 796 C CA . PHE A 1 101 ? 7.250 4.191 -1.569 1.00 95.19 101 PHE A CA 1
ATOM 797 C C . PHE A 1 101 ? 8.355 4.826 -2.424 1.00 95.19 101 PHE A C 1
ATOM 799 O O . PHE A 1 101 ? 9.546 4.565 -2.211 1.00 95.19 101 PHE A O 1
ATOM 806 N N . VAL A 1 102 ? 7.983 5.644 -3.414 1.00 93.19 102 VAL A N 1
ATOM 807 C CA . VAL A 1 102 ? 8.959 6.302 -4.289 1.00 93.19 102 VAL A CA 1
ATOM 808 C C . VAL A 1 102 ? 9.944 7.136 -3.464 1.00 93.19 102 VAL A C 1
ATOM 810 O O . VAL A 1 102 ? 9.552 7.916 -2.600 1.00 93.19 102 VAL A O 1
ATOM 813 N N . ASN A 1 103 ? 11.241 6.966 -3.725 1.00 92.25 103 ASN A N 1
ATOM 814 C CA . ASN A 1 103 ? 12.340 7.641 -3.025 1.00 92.25 103 ASN A CA 1
ATOM 815 C C . ASN A 1 103 ? 12.388 7.423 -1.493 1.00 92.25 103 ASN A C 1
ATOM 817 O O . ASN A 1 103 ? 13.104 8.147 -0.801 1.00 92.25 103 ASN A O 1
ATOM 821 N N . GLN A 1 104 ? 11.693 6.419 -0.940 1.00 92.94 104 GLN A N 1
ATOM 822 C CA . GLN A 1 104 ? 11.812 6.063 0.480 1.00 92.94 104 GLN A CA 1
ATOM 823 C C . GLN A 1 104 ? 13.104 5.278 0.741 1.00 92.94 104 GLN A C 1
ATOM 825 O O . GLN A 1 104 ? 13.110 4.052 0.822 1.00 92.94 104 GLN A O 1
ATOM 830 N N . GLU A 1 105 ? 14.222 5.996 0.861 1.00 89.62 105 GLU A N 1
ATOM 831 C CA . GLU A 1 105 ? 15.580 5.434 0.926 1.00 89.62 105 GLU A CA 1
ATOM 832 C C . GLU A 1 105 ? 15.738 4.314 1.967 1.00 89.62 105 GLU A C 1
ATOM 834 O O . GLU A 1 105 ? 16.411 3.315 1.694 1.00 89.62 105 GLU A O 1
ATOM 839 N N . TYR A 1 106 ? 15.091 4.454 3.128 1.00 91.25 106 TYR A N 1
ATOM 840 C CA . TYR A 1 106 ? 15.249 3.567 4.283 1.00 91.25 106 TYR A CA 1
ATOM 841 C C . TYR A 1 106 ? 14.128 2.534 4.457 1.00 91.25 106 TYR A C 1
ATOM 843 O O . TYR A 1 106 ? 14.175 1.766 5.416 1.00 91.25 106 TYR A O 1
ATOM 851 N N . PHE A 1 107 ? 13.122 2.494 3.579 1.00 93.38 107 PHE A N 1
ATOM 852 C CA . PHE A 1 107 ? 12.028 1.529 3.709 1.00 93.38 107 PHE A CA 1
ATOM 853 C C . PHE A 1 107 ? 12.525 0.091 3.493 1.00 93.38 107 PHE A C 1
ATOM 855 O O . PHE A 1 107 ? 13.095 -0.220 2.447 1.00 93.38 107 PHE A O 1
ATOM 862 N N . ASN A 1 108 ? 12.302 -0.788 4.475 1.00 93.75 108 ASN A N 1
ATOM 863 C CA . ASN A 1 108 ? 12.645 -2.209 4.400 1.00 93.75 108 ASN A CA 1
ATOM 864 C C . ASN A 1 108 ? 11.782 -3.096 5.325 1.00 93.75 108 ASN A C 1
ATOM 866 O O . ASN A 1 108 ? 12.265 -4.097 5.852 1.00 93.75 108 ASN A O 1
ATOM 870 N N . GLN A 1 109 ? 10.524 -2.726 5.570 1.00 95.88 109 GLN A N 1
ATOM 871 C CA . GLN A 1 109 ? 9.607 -3.558 6.359 1.00 95.88 109 GLN A CA 1
ATOM 872 C C . GLN A 1 109 ? 9.130 -4.766 5.554 1.00 95.88 109 GLN A C 1
ATOM 874 O O . GLN A 1 109 ? 8.931 -4.657 4.342 1.00 95.88 109 GLN A O 1
ATOM 879 N N . ASP A 1 110 ? 8.922 -5.897 6.231 1.00 95.06 110 ASP A N 1
ATOM 880 C CA . ASP A 1 110 ? 8.393 -7.112 5.612 1.00 95.06 110 ASP A CA 1
ATOM 881 C C . ASP A 1 110 ? 6.926 -6.918 5.205 1.00 95.06 110 ASP A C 1
ATOM 883 O O . ASP A 1 110 ? 6.030 -6.803 6.036 1.00 95.06 110 ASP A O 1
ATOM 887 N N . ILE A 1 111 ? 6.694 -6.887 3.896 1.00 96.25 111 ILE A N 1
ATOM 888 C CA . ILE A 1 111 ? 5.370 -6.779 3.271 1.00 96.25 111 ILE A CA 1
ATOM 889 C C . ILE A 1 111 ? 5.034 -8.028 2.446 1.00 96.25 111 ILE A C 1
ATOM 891 O O . ILE A 1 111 ? 4.141 -8.009 1.598 1.00 96.25 111 ILE A O 1
ATOM 895 N N . SER A 1 112 ? 5.750 -9.133 2.672 1.00 91.06 112 SER A N 1
ATOM 896 C CA . SER A 1 112 ? 5.534 -10.401 1.967 1.00 91.06 112 SER A CA 1
ATOM 897 C C . SER A 1 112 ? 4.123 -10.969 2.177 1.00 91.06 112 SER A C 1
ATOM 899 O O . SER A 1 112 ? 3.631 -11.710 1.328 1.00 91.06 112 SER A O 1
ATOM 901 N N . SER A 1 113 ? 3.453 -10.575 3.266 1.00 94.75 113 SER A N 1
ATOM 902 C CA . SER A 1 113 ? 2.086 -10.968 3.631 1.00 94.75 113 SER A CA 1
ATOM 903 C C . SER A 1 113 ? 0.981 -10.228 2.871 1.00 94.75 113 SER A C 1
ATOM 905 O O . SER A 1 113 ? -0.182 -10.631 2.943 1.00 94.75 113 SER A O 1
ATOM 907 N N . TRP A 1 114 ? 1.299 -9.137 2.170 1.00 97.81 114 TRP A N 1
ATOM 908 C CA . TRP A 1 114 ? 0.292 -8.318 1.503 1.00 97.81 114 TRP A CA 1
ATOM 909 C C . TRP A 1 114 ? -0.410 -9.060 0.366 1.00 97.81 114 TRP A C 1
ATOM 911 O O . TRP A 1 114 ? 0.214 -9.725 -0.461 1.00 97.81 114 TRP A O 1
ATOM 921 N N . ASN A 1 115 ? -1.730 -8.889 0.285 1.00 95.62 115 ASN A N 1
ATOM 922 C CA . ASN A 1 115 ? -2.530 -9.422 -0.806 1.00 95.62 115 ASN A CA 1
ATOM 923 C C . ASN A 1 115 ? -2.630 -8.391 -1.931 1.00 95.62 115 ASN A C 1
ATOM 925 O O . ASN A 1 115 ? -3.441 -7.470 -1.879 1.00 95.62 115 ASN A O 1
ATOM 929 N N . VAL A 1 116 ? -1.836 -8.598 -2.978 1.00 95.38 116 VAL A N 1
ATOM 930 C CA . VAL A 1 116 ? -1.760 -7.691 -4.128 1.00 95.38 116 VAL A CA 1
ATOM 931 C C . VAL A 1 116 ? -2.541 -8.164 -5.360 1.00 95.38 116 VAL A C 1
ATOM 933 O O . VAL A 1 116 ? -2.449 -7.553 -6.422 1.00 95.38 116 VAL A O 1
ATOM 936 N N . ALA A 1 117 ? -3.351 -9.222 -5.243 1.00 91.38 117 ALA A N 1
ATOM 937 C CA . ALA A 1 117 ? -4.006 -9.858 -6.392 1.00 91.38 117 ALA A CA 1
ATOM 938 C C . ALA A 1 117 ? -5.006 -8.950 -7.133 1.00 91.38 117 ALA A C 1
ATOM 940 O O . ALA A 1 117 ? -5.264 -9.143 -8.323 1.00 91.38 117 ALA A O 1
ATOM 941 N N . LYS A 1 118 ? -5.577 -7.951 -6.445 1.00 95.56 118 LYS A N 1
ATOM 942 C CA . LYS A 1 118 ? -6.500 -6.972 -7.045 1.00 95.56 118 LYS A CA 1
ATOM 943 C C . LYS A 1 118 ? -5.811 -5.711 -7.568 1.00 95.56 118 LYS A C 1
ATOM 945 O O . LYS A 1 118 ? -6.467 -4.920 -8.247 1.00 95.56 118 LYS A O 1
ATOM 950 N N . VAL A 1 119 ? -4.524 -5.522 -7.283 1.00 96.31 119 VAL A N 1
ATOM 951 C CA . VAL A 1 119 ? -3.795 -4.324 -7.699 1.00 96.31 119 VAL A CA 1
ATOM 952 C C . VAL A 1 119 ? -3.627 -4.344 -9.216 1.00 96.31 119 VAL A C 1
ATOM 954 O O . VAL A 1 119 ? -3.257 -5.356 -9.810 1.00 96.31 119 VAL A O 1
ATOM 957 N N . LYS A 1 120 ? -3.955 -3.220 -9.849 1.00 96.06 120 LYS A N 1
ATOM 958 C CA . LYS A 1 120 ? -3.875 -3.021 -11.299 1.00 96.06 120 LYS A CA 1
ATOM 959 C C . LYS A 1 120 ? -2.734 -2.099 -11.700 1.00 96.06 120 LYS A C 1
ATOM 961 O O . LYS A 1 120 ? -2.310 -2.132 -12.851 1.00 96.06 120 LYS A O 1
ATOM 966 N N . ASP A 1 121 ? -2.228 -1.299 -10.766 1.00 96.25 121 ASP A N 1
ATOM 967 C CA . ASP A 1 121 ? -1.152 -0.354 -11.027 1.00 96.25 121 ASP A CA 1
ATOM 968 C C . ASP A 1 121 ? -0.189 -0.263 -9.834 1.00 96.25 121 ASP A C 1
ATOM 970 O O . ASP A 1 121 ? -0.578 0.105 -8.726 1.00 96.25 121 ASP A O 1
ATOM 974 N N . MET A 1 122 ? 1.072 -0.616 -10.075 1.00 95.12 122 MET A N 1
ATOM 975 C CA . MET A 1 122 ? 2.209 -0.562 -9.148 1.00 95.12 122 MET A CA 1
ATOM 976 C C . MET A 1 122 ? 3.373 0.242 -9.741 1.00 95.12 122 MET A C 1
ATOM 978 O O . MET A 1 122 ? 4.530 0.073 -9.335 1.00 95.12 122 MET A O 1
ATOM 982 N N . ARG A 1 123 ? 3.101 1.098 -10.734 1.00 92.44 123 ARG A N 1
ATOM 983 C CA . ARG A 1 123 ? 4.136 1.913 -11.375 1.00 92.44 123 ARG A CA 1
ATOM 984 C C . ARG A 1 123 ? 4.981 2.639 -10.344 1.00 92.44 123 ARG A C 1
ATOM 986 O O . ARG A 1 123 ? 4.457 3.318 -9.466 1.00 92.44 123 ARG A O 1
ATOM 993 N N . GLY A 1 124 ? 6.296 2.481 -10.447 1.00 90.75 124 GLY A N 1
ATOM 994 C CA . GLY A 1 124 ? 7.253 3.153 -9.570 1.00 90.75 124 GLY A CA 1
ATOM 995 C C . GLY A 1 124 ? 7.093 2.897 -8.065 1.00 90.75 124 GLY A C 1
ATOM 996 O O . GLY A 1 124 ? 7.668 3.662 -7.296 1.00 90.75 124 GLY A O 1
ATOM 997 N N . MET A 1 125 ? 6.353 1.868 -7.623 1.00 94.06 125 MET A N 1
ATOM 998 C CA . MET A 1 125 ? 6.044 1.640 -6.201 1.00 94.06 125 MET A CA 1
ATOM 999 C C . MET A 1 125 ? 7.287 1.662 -5.296 1.00 94.06 125 MET A C 1
ATOM 1001 O O . MET A 1 125 ? 7.215 2.229 -4.212 1.00 94.06 125 MET A O 1
ATOM 1005 N N . PHE A 1 126 ? 8.419 1.121 -5.763 1.00 92.00 126 PHE A N 1
ATOM 1006 C CA . PHE A 1 126 ? 9.713 1.075 -5.065 1.00 92.00 126 PHE A CA 1
ATOM 1007 C C . PHE A 1 126 ? 10.842 1.776 -5.843 1.00 92.00 126 PHE A C 1
ATOM 1009 O O . PHE A 1 126 ? 12.026 1.434 -5.735 1.00 92.00 126 PHE A O 1
ATOM 1016 N N . LYS A 1 127 ? 10.492 2.740 -6.698 1.00 89.69 127 LYS A N 1
ATOM 1017 C CA . LYS A 1 127 ? 11.469 3.490 -7.490 1.00 89.69 127 LYS A CA 1
ATOM 1018 C C . LYS A 1 127 ? 12.377 4.286 -6.551 1.00 89.69 127 LYS A C 1
ATOM 1020 O O . LYS A 1 127 ? 11.897 5.047 -5.716 1.00 89.69 127 LYS A O 1
ATOM 1025 N N . SER A 1 128 ? 13.688 4.113 -6.706 1.00 90.31 128 SER A N 1
ATOM 1026 C CA . SER A 1 128 ? 14.727 4.680 -5.829 1.00 90.31 128 SER A CA 1
ATOM 1027 C C . SER A 1 128 ? 14.615 4.282 -4.341 1.00 90.31 128 SER A C 1
ATOM 1029 O O . SER A 1 128 ? 15.139 4.975 -3.472 1.00 90.31 128 SER A O 1
ATOM 1031 N N . THR A 1 129 ? 13.950 3.172 -4.008 1.00 90.00 129 THR A N 1
ATOM 1032 C CA . THR A 1 129 ? 13.884 2.640 -2.634 1.00 90.00 129 THR A CA 1
ATOM 1033 C C . THR A 1 129 ? 15.118 1.769 -2.379 1.00 90.00 129 THR A C 1
ATOM 1035 O O . THR A 1 129 ? 15.132 0.576 -2.687 1.00 90.00 129 THR A O 1
ATOM 1038 N N . HIS A 1 130 ? 16.212 2.376 -1.910 1.00 88.00 130 HIS A N 1
ATOM 1039 C CA . HIS A 1 130 ? 17.531 1.730 -1.884 1.00 88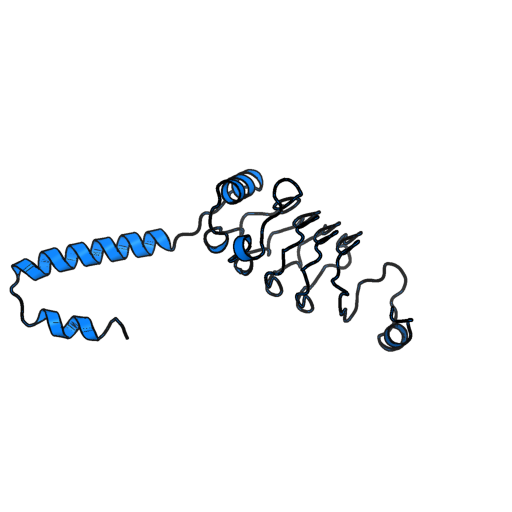.00 130 HIS A CA 1
ATOM 1040 C C . HIS A 1 130 ? 17.705 0.647 -0.816 1.00 88.00 130 HIS A C 1
ATOM 1042 O O . HIS A 1 130 ? 18.466 -0.291 -1.045 1.00 88.00 130 HIS A O 1
ATOM 1048 N N . SER A 1 131 ? 17.045 0.764 0.337 1.00 90.56 131 SER A N 1
ATOM 1049 C CA . SER A 1 131 ? 17.198 -0.212 1.425 1.00 90.56 131 SER A CA 1
ATOM 1050 C C . SER A 1 131 ? 16.289 -1.428 1.289 1.00 90.56 131 SER A C 1
ATOM 1052 O O . SER A 1 131 ? 16.519 -2.414 1.983 1.00 90.56 131 SER A O 1
ATOM 1054 N N . PHE A 1 132 ? 15.286 -1.388 0.411 1.00 88.88 132 PHE A N 1
ATOM 1055 C CA . PHE A 1 132 ? 14.284 -2.442 0.304 1.00 88.88 132 PHE A CA 1
ATOM 1056 C C . PHE A 1 132 ? 14.864 -3.720 -0.316 1.00 88.88 132 PHE A C 1
ATOM 1058 O O . PHE A 1 132 ? 15.326 -3.708 -1.456 1.00 88.88 132 PHE A O 1
ATOM 1065 N N . HIS A 1 133 ? 14.836 -4.825 0.435 1.00 86.19 133 HIS A N 1
ATOM 1066 C CA . HIS A 1 133 ? 15.353 -6.132 0.007 1.00 86.19 133 HIS A CA 1
ATOM 1067 C C . HIS A 1 133 ? 14.502 -7.326 0.479 1.00 86.19 133 HIS A C 1
ATOM 1069 O O . HIS A 1 133 ? 15.016 -8.429 0.674 1.00 86.19 133 HIS A O 1
ATOM 1075 N N . GLN A 1 134 ? 13.200 -7.117 0.680 1.00 85.75 134 GLN A N 1
ATOM 1076 C CA . GLN A 1 134 ? 12.291 -8.160 1.158 1.00 85.75 134 GLN A CA 1
ATOM 1077 C C . GLN A 1 134 ? 11.958 -9.193 0.075 1.00 85.75 134 GLN A C 1
ATOM 1079 O O . GLN A 1 134 ? 11.943 -8.898 -1.121 1.00 85.75 134 GLN A O 1
ATOM 1084 N N . ASN A 1 135 ? 11.668 -10.423 0.503 1.00 83.12 135 ASN A N 1
ATOM 1085 C CA . ASN A 1 135 ? 11.243 -11.497 -0.388 1.00 83.12 135 ASN A CA 1
ATOM 1086 C C . ASN A 1 135 ? 9.751 -11.356 -0.722 1.00 83.12 135 ASN A C 1
ATOM 1088 O O . ASN A 1 135 ? 8.906 -11.499 0.155 1.00 83.12 135 ASN A O 1
ATOM 1092 N N . LEU A 1 136 ? 9.431 -11.134 -1.998 1.00 84.81 136 LEU A N 1
ATOM 1093 C CA . LEU A 1 136 ? 8.059 -10.943 -2.480 1.00 84.81 136 LEU A CA 1
ATOM 1094 C C . LEU A 1 136 ? 7.510 -12.147 -3.262 1.00 84.81 136 LEU A C 1
ATOM 1096 O O . LEU A 1 136 ? 6.518 -12.019 -3.967 1.00 84.81 136 LEU A O 1
ATOM 1100 N N . ASN A 1 137 ? 8.114 -13.335 -3.141 1.00 79.88 137 ASN A N 1
ATOM 1101 C CA . ASN A 1 137 ? 7.703 -14.524 -3.906 1.00 79.88 137 ASN A CA 1
ATOM 1102 C C . ASN A 1 137 ? 6.255 -14.975 -3.647 1.00 79.88 137 ASN A C 1
ATOM 1104 O O . ASN A 1 137 ? 5.698 -15.716 -4.452 1.00 79.88 137 ASN A O 1
ATOM 1108 N N . ALA A 1 138 ? 5.659 -14.567 -2.524 1.00 81.94 138 ALA A N 1
ATOM 1109 C CA . ALA A 1 138 ? 4.268 -14.868 -2.191 1.00 81.94 138 ALA A CA 1
ATOM 1110 C C . ALA A 1 138 ? 3.259 -13.948 -2.905 1.00 81.94 138 ALA A C 1
ATOM 1112 O O . ALA A 1 138 ? 2.060 -14.229 -2.897 1.00 81.94 138 ALA A O 1
ATOM 1113 N N . TRP A 1 139 ? 3.714 -12.853 -3.519 1.00 88.69 139 TRP A N 1
ATOM 1114 C CA . TRP A 1 139 ? 2.833 -11.915 -4.201 1.00 88.69 139 TRP A CA 1
ATOM 1115 C C . TRP A 1 139 ? 2.304 -12.507 -5.508 1.00 88.69 139 TRP A C 1
ATOM 1117 O O . TRP A 1 139 ? 3.038 -12.695 -6.476 1.00 88.69 139 TRP A O 1
ATOM 1127 N N . ALA A 1 140 ? 0.996 -12.743 -5.553 1.00 86.31 140 ALA A N 1
ATOM 1128 C CA . ALA A 1 140 ? 0.285 -13.113 -6.770 1.00 86.31 140 ALA A CA 1
ATOM 1129 C C . ALA A 1 140 ? -0.103 -11.849 -7.550 1.00 86.31 140 ALA A C 1
ATOM 1131 O O . ALA A 1 140 ? -1.213 -11.339 -7.399 1.00 86.31 140 ALA A O 1
ATOM 1132 N N . VAL A 1 141 ? 0.816 -11.309 -8.352 1.00 83.50 141 VAL A N 1
ATOM 1133 C CA . VAL A 1 141 ? 0.533 -10.116 -9.163 1.00 83.50 141 VAL A CA 1
ATOM 1134 C C . VAL A 1 141 ? -0.174 -10.509 -10.464 1.00 83.50 141 VAL A C 1
ATOM 1136 O O . VAL A 1 141 ? 0.239 -11.438 -11.153 1.00 83.50 141 VAL A O 1
ATOM 1139 N N . SER A 1 142 ? -1.261 -9.804 -10.788 1.00 82.25 142 SER A N 1
ATOM 1140 C CA . SER A 1 142 ? -2.051 -10.022 -12.008 1.00 82.25 142 SER A CA 1
ATOM 1141 C C . SER A 1 142 ? -1.215 -9.773 -13.270 1.00 82.25 142 SER A C 1
ATOM 1143 O O . SER A 1 142 ? -0.460 -8.807 -13.312 1.00 82.25 142 SER A O 1
ATOM 1145 N N . GLU A 1 143 ? -1.426 -10.565 -14.328 1.00 79.12 143 GLU A N 1
ATOM 1146 C CA . GLU A 1 143 ? -0.730 -10.390 -15.620 1.00 79.12 143 GLU A CA 1
ATOM 1147 C C . GLU A 1 143 ? -0.964 -8.994 -16.227 1.00 79.12 143 GLU A C 1
ATOM 1149 O O . GLU A 1 143 ? -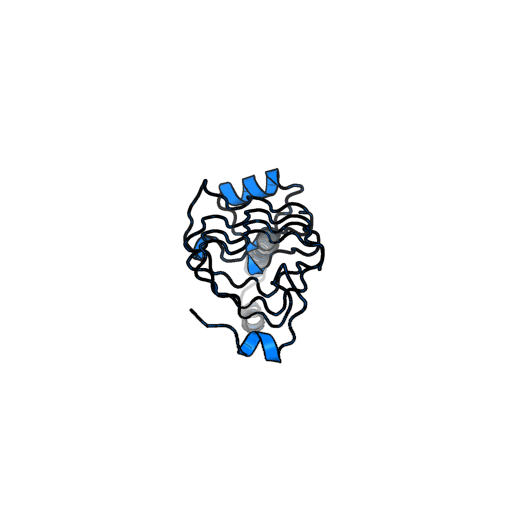0.037 -8.375 -16.740 1.00 79.12 143 GLU A O 1
ATOM 1154 N N . ASP A 1 144 ? -2.182 -8.459 -16.089 1.00 83.94 144 ASP A N 1
ATOM 1155 C CA . ASP A 1 144 ? -2.543 -7.111 -16.552 1.00 83.94 144 ASP A CA 1
ATOM 1156 C C . ASP A 1 144 ? -2.069 -5.968 -15.631 1.00 83.94 144 ASP A C 1
ATOM 1158 O O . ASP A 1 144 ? -2.410 -4.806 -15.858 1.00 83.94 144 ASP A O 1
ATOM 1162 N N . CYS A 1 145 ? -1.353 -6.263 -14.542 1.00 83.50 145 CYS A N 1
ATOM 1163 C CA . CYS A 1 145 ? -0.900 -5.229 -13.617 1.00 83.50 145 CYS A CA 1
ATOM 1164 C C . CYS A 1 145 ? 0.220 -4.395 -14.245 1.00 83.50 145 CYS A C 1
ATOM 1166 O O . CYS A 1 145 ? 1.248 -4.917 -14.681 1.00 83.50 145 CYS A O 1
ATOM 1168 N N . ASN A 1 146 ? 0.070 -3.072 -14.225 1.00 85.44 146 ASN A N 1
ATOM 1169 C CA . ASN A 1 146 ? 1.130 -2.181 -14.667 1.00 85.44 146 ASN A CA 1
ATOM 1170 C C . ASN A 1 146 ? 2.218 -2.061 -13.591 1.00 85.44 146 ASN A C 1
ATOM 1172 O O . ASN A 1 146 ? 2.007 -1.440 -12.554 1.00 85.44 146 ASN A O 1
ATOM 1176 N N . VAL A 1 147 ? 3.394 -2.628 -13.848 1.00 86.50 147 VAL A N 1
ATOM 1177 C CA . VAL A 1 147 ? 4.561 -2.576 -12.945 1.00 86.50 147 VAL A CA 1
ATOM 1178 C C . VAL A 1 147 ? 5.709 -1.724 -13.493 1.00 86.50 147 VAL A C 1
ATOM 1180 O O . VAL A 1 147 ? 6.870 -1.882 -13.104 1.00 86.50 147 VAL A O 1
ATOM 1183 N N . GLU A 1 148 ? 5.426 -0.847 -14.456 1.00 84.94 148 GLU A N 1
ATOM 1184 C CA . GLU A 1 148 ? 6.465 -0.072 -15.126 1.00 84.94 148 GLU A CA 1
ATOM 1185 C C . GLU A 1 148 ? 7.318 0.713 -14.119 1.00 84.94 148 GLU A C 1
ATOM 1187 O O . GLU A 1 148 ? 6.825 1.454 -13.265 1.00 84.94 148 GLU A O 1
ATOM 1192 N N . GLY A 1 149 ? 8.635 0.519 -14.205 1.00 85.00 149 GLY A N 1
ATOM 1193 C CA . GLY A 1 149 ? 9.599 1.217 -13.362 1.00 85.00 149 GLY A CA 1
ATOM 1194 C C . GLY A 1 149 ? 9.473 0.936 -11.862 1.00 85.00 149 GLY A C 1
ATOM 1195 O O . GLY A 1 149 ? 10.089 1.669 -11.093 1.00 85.00 149 GLY A O 1
ATOM 1196 N N . MET A 1 150 ? 8.725 -0.095 -11.442 1.00 87.94 150 MET A N 1
ATOM 1197 C CA . MET A 1 150 ? 8.465 -0.428 -10.033 1.00 87.94 150 MET A CA 1
ATOM 1198 C C . MET A 1 150 ? 9.736 -0.449 -9.178 1.00 87.94 150 MET A C 1
ATOM 1200 O O . MET A 1 150 ? 9.716 0.086 -8.080 1.00 87.94 150 MET A O 1
ATOM 1204 N N . PHE A 1 151 ? 10.844 -0.979 -9.705 1.00 86.00 151 PHE A N 1
ATOM 1205 C CA . PHE A 1 151 ? 12.145 -1.054 -9.022 1.00 86.00 151 PHE A CA 1
ATOM 1206 C C . PHE A 1 151 ? 13.234 -0.197 -9.682 1.00 86.00 151 PHE A C 1
ATOM 1208 O O . PHE A 1 151 ? 14.425 -0.424 -9.470 1.00 86.00 151 PHE A O 1
ATOM 1215 N N . ARG A 1 152 ? 12.870 0.791 -10.514 1.00 84.00 152 ARG A N 1
ATOM 1216 C CA . ARG A 1 152 ? 13.863 1.632 -11.202 1.00 84.00 152 ARG A CA 1
ATOM 1217 C C . ARG A 1 152 ? 14.758 2.320 -10.169 1.00 84.00 152 ARG A C 1
ATOM 1219 O O . ARG A 1 152 ? 14.249 2.999 -9.284 1.00 84.00 152 ARG A O 1
ATOM 1226 N N . ASN A 1 153 ? 16.076 2.184 -10.308 1.00 85.06 153 ASN A N 1
ATOM 1227 C CA . ASN A 1 153 ? 17.077 2.716 -9.374 1.00 85.06 153 ASN A CA 1
ATOM 1228 C C . ASN A 1 153 ? 16.983 2.161 -7.931 1.00 85.06 153 ASN A C 1
ATOM 1230 O O . ASN A 1 153 ? 17.582 2.736 -7.026 1.00 85.06 153 ASN A O 1
ATOM 1234 N N . SER A 1 154 ? 16.252 1.069 -7.682 1.00 79.69 154 SER A N 1
ATOM 1235 C CA . SER A 1 154 ? 16.312 0.343 -6.404 1.00 79.69 154 SER A CA 1
ATOM 1236 C C . SER A 1 154 ? 17.512 -0.614 -6.385 1.00 79.69 154 SER A C 1
ATOM 1238 O O . SER A 1 154 ? 17.990 -1.035 -7.437 1.00 79.69 154 SER A O 1
ATOM 1240 N N . LYS A 1 155 ? 18.005 -0.964 -5.187 1.00 72.94 155 LYS A N 1
ATOM 1241 C CA . LYS A 1 155 ? 19.007 -2.033 -5.011 1.00 72.94 155 LYS A CA 1
ATOM 1242 C C . LYS A 1 155 ? 18.375 -3.428 -4.977 1.00 72.94 155 LYS A C 1
ATOM 1244 O O . LYS A 1 155 ? 19.112 -4.412 -4.980 1.00 72.94 155 LYS A O 1
ATOM 1249 N N . LEU A 1 156 ? 17.041 -3.529 -4.928 1.00 65.81 156 LEU A N 1
ATOM 1250 C CA . LEU A 1 156 ? 16.369 -4.815 -5.031 1.00 65.81 156 LEU A CA 1
ATOM 1251 C C . LEU A 1 156 ? 16.645 -5.398 -6.417 1.00 65.81 156 LEU A C 1
ATOM 1253 O O . LEU A 1 156 ? 16.153 -4.892 -7.423 1.00 65.81 156 LEU A O 1
ATOM 1257 N N . ILE A 1 157 ? 17.403 -6.489 -6.449 1.00 56.47 157 ILE A N 1
ATOM 1258 C CA . ILE A 1 157 ? 17.437 -7.401 -7.586 1.00 56.47 157 ILE A CA 1
ATOM 1259 C C . ILE A 1 157 ? 16.322 -8.407 -7.313 1.00 56.47 157 ILE A C 1
ATOM 1261 O O . ILE A 1 157 ? 16.478 -9.256 -6.427 1.00 56.47 157 ILE A O 1
ATOM 1265 N N . PRO A 1 158 ? 15.164 -8.301 -7.976 1.00 52.59 158 PRO A N 1
ATOM 1266 C CA . PRO A 1 158 ? 14.064 -9.195 -7.678 1.00 52.59 158 PRO A CA 1
ATOM 1267 C C . PRO A 1 158 ? 14.492 -10.626 -8.067 1.00 52.59 158 PRO A C 1
ATOM 1269 O O . PRO A 1 158 ? 14.779 -10.922 -9.227 1.00 52.59 158 PRO A O 1
ATOM 1272 N N . LYS A 1 159 ? 14.590 -11.528 -7.079 1.00 50.47 159 LYS A N 1
ATOM 1273 C CA . LYS A 1 159 ? 14.790 -12.969 -7.309 1.00 50.47 159 LYS A CA 1
ATOM 1274 C C . LYS A 1 159 ? 13.467 -13.555 -7.785 1.00 50.47 159 LYS A C 1
ATOM 1276 O O . LYS A 1 159 ? 12.691 -14.075 -6.996 1.00 50.47 159 LYS A O 1
ATOM 1281 N N . ILE A 1 160 ? 13.184 -13.396 -9.069 1.00 49.31 160 ILE A N 1
ATOM 1282 C CA . ILE A 1 160 ? 11.871 -13.701 -9.631 1.00 49.31 160 ILE A CA 1
ATOM 1283 C C . ILE A 1 160 ? 11.861 -15.133 -10.149 1.00 49.31 160 ILE A C 1
ATOM 1285 O O . ILE A 1 160 ? 12.479 -15.441 -11.167 1.00 49.31 160 ILE A O 1
ATOM 1289 N N . ASN A 1 161 ? 11.079 -15.992 -9.501 1.00 40.78 161 ASN A N 1
ATOM 1290 C CA . ASN A 1 161 ? 10.524 -17.159 -10.174 1.00 40.78 161 ASN A CA 1
ATOM 1291 C C . ASN A 1 161 ? 9.335 -16.705 -11.029 1.00 40.78 161 ASN A C 1
ATOM 1293 O O . ASN A 1 161 ? 8.215 -16.630 -10.540 1.00 40.78 161 ASN A O 1
ATOM 1297 N N . GLY A 1 162 ? 9.607 -16.423 -12.306 1.00 43.50 162 GLY A N 1
ATOM 1298 C CA . GLY A 1 162 ? 8.609 -16.139 -13.339 1.00 43.50 162 GLY A CA 1
ATOM 1299 C C . GLY A 1 162 ? 7.936 -14.764 -13.246 1.00 43.50 162 GLY A C 1
ATOM 1300 O O . GLY A 1 162 ? 7.507 -14.334 -12.188 1.00 43.50 162 GLY A O 1
ATOM 1301 N N . TYR A 1 163 ? 7.774 -14.125 -14.403 1.00 43.78 163 TYR A N 1
ATOM 1302 C CA . TYR A 1 163 ? 6.856 -13.003 -14.645 1.00 43.78 163 TYR A CA 1
ATOM 1303 C C . TYR A 1 163 ? 7.341 -11.570 -14.446 1.00 43.78 163 TYR A C 1
ATOM 1305 O O . TYR A 1 163 ? 6.508 -10.734 -14.164 1.00 43.78 163 TYR A O 1
ATOM 1313 N N . TRP A 1 164 ? 8.596 -11.207 -14.730 1.00 45.78 164 TRP A N 1
ATOM 1314 C CA . TRP A 1 164 ? 8.875 -9.792 -15.056 1.00 45.78 164 TRP A CA 1
ATOM 1315 C C . TRP A 1 164 ? 9.868 -9.645 -16.214 1.00 45.78 164 TRP A C 1
ATOM 1317 O O . TRP A 1 164 ? 10.992 -9.189 -16.043 1.00 45.78 164 TRP A O 1
ATOM 1327 N N . SER A 1 165 ? 9.452 -10.032 -17.422 1.00 38.12 165 SER A N 1
ATOM 1328 C CA . SER A 1 165 ? 10.032 -9.495 -18.659 1.00 38.12 165 SER A CA 1
ATOM 1329 C C . SER A 1 165 ? 8.893 -9.118 -19.592 1.00 38.12 165 SER A C 1
ATOM 1331 O O . SER A 1 165 ? 8.038 -9.950 -19.895 1.00 38.12 165 SER A O 1
ATOM 1333 N N . LYS A 1 166 ? 8.893 -7.856 -20.033 1.00 42.88 166 LYS A N 1
ATOM 1334 C CA . LYS A 1 166 ? 7.913 -7.288 -20.968 1.00 42.88 166 LYS A CA 1
ATOM 1335 C C . LYS A 1 166 ? 8.007 -7.921 -22.364 1.00 42.88 166 LYS A C 1
ATOM 1337 O O . LYS A 1 166 ? 7.105 -7.730 -23.165 1.00 42.88 166 LYS A O 1
ATOM 1342 N N . ASP A 1 167 ? 9.035 -8.732 -22.614 1.00 44.94 167 ASP A N 1
ATOM 1343 C CA . ASP A 1 167 ? 9.248 -9.417 -23.878 1.00 44.94 167 ASP A CA 1
ATOM 1344 C C . ASP A 1 167 ? 9.628 -10.883 -23.643 1.00 44.94 167 ASP A C 1
ATOM 1346 O O . ASP A 1 167 ? 10.629 -11.197 -22.997 1.00 44.94 167 ASP A O 1
ATOM 1350 N N . LYS A 1 168 ? 8.806 -11.767 -24.222 1.00 44.53 168 LYS A N 1
ATOM 1351 C CA . LYS A 1 168 ? 8.911 -13.233 -24.261 1.00 44.53 168 LYS A CA 1
ATOM 1352 C C . LYS A 1 168 ? 8.821 -13.976 -22.923 1.00 44.53 168 LYS A C 1
ATOM 1354 O O . LYS A 1 168 ? 9.599 -13.803 -21.991 1.00 44.53 168 LYS A O 1
ATOM 1359 N N . LYS A 1 169 ? 7.914 -14.955 -22.924 1.00 44.19 169 LYS A N 1
ATOM 1360 C CA . LYS A 1 169 ? 7.856 -16.075 -21.983 1.00 44.19 169 LYS A CA 1
ATOM 1361 C C . LYS A 1 169 ? 9.138 -16.908 -22.129 1.00 44.19 169 LYS A C 1
ATOM 1363 O O . LYS A 1 169 ? 9.174 -17.842 -22.921 1.00 44.19 169 LYS A O 1
ATOM 1368 N N . LEU A 1 170 ? 10.201 -16.521 -21.428 1.00 44.50 170 LEU A N 1
ATOM 1369 C CA . LEU A 1 170 ? 11.425 -17.312 -21.329 1.00 44.50 170 LEU A CA 1
ATOM 1370 C C . LEU A 1 170 ? 11.222 -18.402 -20.275 1.00 44.50 170 LEU A C 1
ATOM 1372 O O . LEU A 1 170 ? 10.729 -18.152 -19.174 1.00 44.50 170 LEU A O 1
ATOM 1376 N N . SER A 1 171 ? 11.578 -19.628 -20.633 1.00 46.09 171 SER A N 1
ATOM 1377 C CA . SER A 1 171 ? 11.597 -20.763 -19.718 1.00 46.09 171 SER A CA 1
ATOM 1378 C C . SER A 1 171 ? 12.668 -20.572 -18.636 1.00 46.09 171 SER A C 1
ATOM 1380 O O . SER A 1 171 ? 13.659 -19.866 -18.830 1.00 46.09 171 SER A O 1
ATOM 1382 N N . LEU A 1 172 ? 12.513 -21.251 -17.492 1.00 39.00 172 LEU A N 1
ATOM 1383 C CA . LEU A 1 172 ? 13.489 -21.208 -16.387 1.00 39.00 172 LEU A CA 1
ATOM 1384 C C . LEU A 1 172 ? 14.923 -21.556 -16.834 1.00 39.00 172 LEU A C 1
ATOM 1386 O O . LEU A 1 172 ? 15.888 -21.079 -16.246 1.00 39.00 172 LEU A O 1
ATOM 1390 N N . GLN A 1 173 ? 15.074 -22.346 -17.900 1.00 41.50 173 GLN A N 1
ATOM 1391 C CA . GLN A 1 173 ? 16.374 -22.730 -18.455 1.00 41.50 173 GLN A CA 1
ATOM 1392 C C . GLN A 1 173 ? 17.055 -21.611 -19.263 1.00 41.50 173 GLN A C 1
ATOM 1394 O O . GLN A 1 173 ? 18.277 -21.621 -19.408 1.00 41.50 173 GLN A O 1
ATOM 1399 N N . GLU A 1 174 ? 16.292 -20.652 -19.789 1.00 42.38 174 GLU A N 1
ATOM 1400 C CA . GLU A 1 174 ? 16.807 -19.512 -20.559 1.00 42.38 174 GLU A CA 1
ATOM 1401 C C . GLU A 1 174 ? 17.193 -18.345 -19.642 1.00 42.38 174 GLU A C 1
ATOM 1403 O O . GLU A 1 174 ? 18.186 -17.666 -19.893 1.00 42.38 174 GLU A O 1
ATOM 1408 N N . ILE A 1 175 ? 16.475 -18.173 -18.526 1.00 45.88 175 ILE A N 1
ATOM 1409 C CA . ILE A 1 175 ? 16.756 -17.150 -17.505 1.00 45.88 175 ILE A CA 1
ATOM 1410 C C . ILE A 1 175 ? 18.126 -17.381 -16.847 1.00 45.88 175 ILE A C 1
ATOM 1412 O O . ILE A 1 175 ? 18.886 -16.436 -16.647 1.00 45.88 175 ILE A O 1
ATOM 1416 N N . LEU A 1 176 ? 18.488 -18.642 -16.585 1.00 43.56 176 LEU A N 1
ATOM 1417 C CA . LEU A 1 176 ? 19.775 -19.024 -15.983 1.00 43.56 176 LEU A CA 1
ATOM 1418 C C . LEU A 1 176 ? 20.998 -18.765 -16.885 1.00 43.56 176 LEU A C 1
ATOM 1420 O O . LEU A 1 176 ? 22.128 -18.925 -16.431 1.00 43.56 176 LEU A O 1
ATOM 1424 N N . LYS A 1 177 ? 20.792 -18.389 -18.154 1.00 44.12 177 LYS A N 1
ATOM 1425 C CA . LYS A 1 177 ? 21.861 -18.132 -19.133 1.00 44.12 177 LYS A CA 1
ATOM 1426 C C . LYS A 1 177 ? 22.104 -16.646 -19.408 1.00 44.12 177 LYS A C 1
ATOM 1428 O O . LYS A 1 177 ? 22.997 -16.325 -20.189 1.00 44.12 177 LYS A O 1
ATOM 1433 N N . LEU A 1 178 ? 21.328 -15.740 -18.811 1.00 39.47 178 LEU A N 1
ATOM 1434 C CA . LEU A 1 178 ? 21.511 -14.303 -19.019 1.00 39.47 178 LEU A CA 1
ATOM 1435 C C . LEU A 1 178 ? 22.690 -13.770 -18.188 1.00 39.47 178 LEU A C 1
ATOM 1437 O O . LEU A 1 178 ? 22.877 -14.217 -17.050 1.00 39.47 178 LEU A O 1
ATOM 1441 N N . PRO A 1 179 ? 23.477 -12.819 -18.731 1.00 31.48 179 PRO A N 1
ATOM 1442 C CA . PRO A 1 179 ? 24.614 -12.249 -18.024 1.00 31.48 179 PRO A CA 1
ATOM 1443 C C . PRO A 1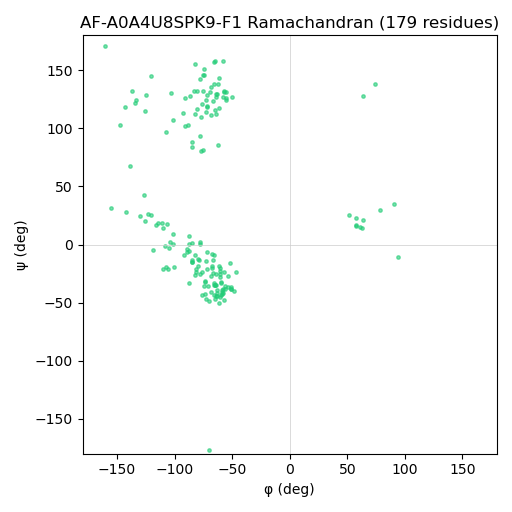 179 ? 24.127 -11.565 -16.748 1.00 31.48 179 PRO A C 1
ATOM 1445 O O . PRO A 1 179 ? 23.333 -10.626 -16.789 1.00 31.48 179 PRO A O 1
ATOM 1448 N N . GLN A 1 180 ? 24.592 -12.087 -15.618 1.00 38.06 180 GLN A N 1
ATOM 1449 C CA . GLN A 1 180 ? 24.384 -11.488 -14.309 1.00 38.06 180 GLN A CA 1
ATOM 1450 C C . GLN A 1 180 ? 25.351 -10.305 -14.206 1.00 38.06 180 GLN A C 1
ATOM 1452 O O . GLN A 1 180 ? 26.558 -10.505 -14.361 1.00 38.06 180 GLN A O 1
ATOM 1457 N N . TRP A 1 181 ? 24.830 -9.098 -14.005 1.00 46.59 181 TRP A N 1
ATOM 1458 C CA . TRP A 1 181 ? 25.628 -7.918 -13.674 1.00 46.59 181 TRP A CA 1
ATOM 1459 C C . TRP A 1 181 ? 25.413 -7.544 -12.212 1.00 46.59 181 TRP A C 1
ATOM 1461 O O . TRP A 1 181 ? 24.254 -7.627 -11.746 1.00 46.59 181 TRP A O 1
#

Foldseek 3Di:
DVPPPPVVVVPPDDPVVVVVVVVVVVVVVVVVVVVPAADEDQELVSLLVCLVVLPQLLSHECQNYAELAQSPDDPDQDAQVSCPNVLVYACQNYAYQHCNCALNQHHADANLNYACQNHQEQALNCQNNANHAYQNASYPYDLNHHCHNNQHNYPHPHPDPDDPDPDDPDDPVRVVPDDDD

Solvent-accessible surface area (backbone atoms only — not comparable to full-atom values): 10228 Å² total; per-residue (Å²): 119,84,80,69,68,59,71,68,60,68,79,78,59,63,81,72,58,54,58,54,53,52,51,50,51,54,49,52,54,48,54,53,58,57,73,66,58,58,47,69,41,82,39,54,68,49,43,45,52,43,55,74,74,65,51,62,39,60,44,40,40,35,69,66,33,40,54,44,52,47,70,42,28,78,92,57,80,52,60,44,75,73,51,50,39,52,60,68,43,45,34,69,55,21,36,30,32,33,26,24,32,21,55,21,45,41,42,58,70,67,56,45,79,44,42,43,58,58,29,44,31,34,33,22,23,33,18,37,14,47,51,29,71,72,70,55,85,71,49,55,68,41,89,82,35,40,53,59,53,21,52,42,77,25,66,47,75,79,84,69,86,74,89,88,60,102,67,72,95,68,52,78,80,56,62,78,69,56,87,85,128

pLDDT: mean 79.28, std 20.19, range [31.48, 98.69]